Protein AF-A0A0F8XQS5-F1 (afdb_monomer_lite)

Secondary structure (DSSP, 8-state):
-HHHHHHHHHHHHHHTHHHHHHHHHHHHHHHHHGGGTGGGSTT--PPPPPPGGGGG-GGGHHHHHHHHHHHHHHHHHS--TT-EETTEEHHHHHHHIIIIIIHHHHHHHHHHHHHHHHHHHHHHHHHTT---SS-S----GGGGT-GGGHHHHHHHHHHTT-TTTGGGHHHHHHHHHHHHHHHHHHHHB-GGGGGGTEEGGGTEEPPHHHHHHHHHHHTTTTSHHHHTTSS-HHHHHHHHHHHHHTTS-HHHHHTT-SHHHHHHHHHHHHHHHHHHHHHHHHTTT--B----HHHHHHHHHHHTHHHHHHHHHHHHHHHHTT---THHHHHHHHHHHHHHHTT--

Foldseek 3Di:
DVVQVVVQVVLCVLCPVVLVVLVVLLVVLVVFVVQLVCPPPPPDDDDDRDDPVCSVTSLNLVVSLVVLVVLLCCLPVVDDQQDDTPNDRSPVSSCCSVPVPNVSSVVVNVVSVVVVVVVVVVVVVVLVVDDQPDQLAPDDLVVLVNVVCVVLSSVLSSQLAPQVRLLCNLQSLLVVVLVLLLLLCVQAEDPVCCVQFADPVVRGGDHLVSSLQLCVLCCVPPLCVQQVCLPDVLLSVVSVVSVVSSPDDSSVSVVPGGNVNSVVCSVVSNSSVVSSSSSSNSSNPHYDYDPDPVSVVSSCVSSVVVVVVVVVVVVVVVVVVPPDCPPPVVVVVVVVVVVVVVVPD

Structure (mmCIF, N/CA/C/O backbone):
data_AF-A0A0F8XQS5-F1
#
_entry.id   AF-A0A0F8XQS5-F1
#
loop_
_atom_site.group_PDB
_atom_site.id
_atom_site.type_symbol
_atom_site.label_atom_id
_atom_site.label_alt_id
_atom_site.label_comp_id
_atom_site.label_asym_id
_atom_site.label_entity_id
_atom_site.label_seq_id
_atom_site.pdbx_PDB_ins_code
_atom_site.Cartn_x
_atom_site.Cartn_y
_atom_site.Cartn_z
_atom_site.occupancy
_atom_site.B_iso_or_equiv
_atom_site.auth_seq_id
_atom_site.auth_comp_id
_atom_site.auth_asym_id
_atom_site.auth_atom_id
_atom_site.pdbx_PDB_model_num
ATOM 1 N N . MET A 1 1 ? 6.494 -15.507 -20.424 1.00 56.41 1 MET A N 1
ATOM 2 C CA . MET A 1 1 ? 6.943 -14.108 -20.293 1.00 56.41 1 MET A CA 1
ATOM 3 C C . MET A 1 1 ? 7.897 -13.620 -21.402 1.00 56.41 1 MET A C 1
ATOM 5 O O . MET A 1 1 ? 8.505 -12.578 -21.227 1.00 56.41 1 MET A O 1
ATOM 9 N N . ILE A 1 2 ? 7.960 -14.280 -22.573 1.00 66.50 2 ILE A N 1
ATOM 10 C CA . ILE A 1 2 ? 8.900 -13.950 -23.672 1.00 66.50 2 ILE A CA 1
ATOM 11 C C . ILE A 1 2 ? 8.757 -12.492 -24.161 1.00 66.50 2 ILE A C 1
ATOM 13 O O . ILE A 1 2 ? 9.749 -11.793 -24.308 1.00 66.50 2 ILE A O 1
ATOM 17 N N . ILE A 1 3 ? 7.521 -11.995 -24.281 1.00 72.56 3 ILE A N 1
ATOM 18 C CA . ILE A 1 3 ? 7.221 -10.645 -24.796 1.00 72.56 3 ILE A CA 1
ATOM 19 C C . ILE A 1 3 ? 7.769 -9.522 -23.892 1.00 72.56 3 ILE A C 1
ATOM 21 O O . ILE A 1 3 ? 8.190 -8.480 -24.387 1.00 72.56 3 ILE A O 1
ATOM 25 N N . ILE A 1 4 ? 7.767 -9.707 -22.564 1.00 71.88 4 ILE A N 1
ATOM 26 C CA . ILE A 1 4 ? 8.279 -8.688 -21.627 1.00 71.88 4 ILE A CA 1
ATOM 27 C C . ILE A 1 4 ? 9.803 -8.614 -21.715 1.00 71.88 4 ILE A C 1
ATOM 29 O O . ILE A 1 4 ? 10.363 -7.520 -21.745 1.00 71.88 4 ILE A O 1
ATOM 33 N N . ASP A 1 5 ? 10.468 -9.764 -21.783 1.00 77.44 5 ASP A N 1
ATOM 34 C CA . ASP A 1 5 ? 11.926 -9.822 -21.867 1.00 77.44 5 ASP A CA 1
ATOM 35 C C . ASP A 1 5 ? 12.436 -9.333 -23.232 1.00 77.44 5 ASP A C 1
ATOM 37 O O . ASP A 1 5 ? 13.417 -8.592 -23.293 1.00 77.44 5 ASP A O 1
ATOM 41 N N . GLU A 1 6 ? 11.716 -9.632 -24.317 1.00 76.88 6 GLU A N 1
ATOM 42 C CA . GLU A 1 6 ? 11.961 -9.043 -25.639 1.00 76.88 6 GLU A CA 1
ATOM 43 C C . GLU A 1 6 ? 11.820 -7.519 -25.612 1.00 76.88 6 GLU A C 1
ATOM 45 O O . GLU A 1 6 ? 12.711 -6.808 -26.080 1.00 76.88 6 GLU A O 1
ATOM 50 N N . PHE A 1 7 ? 10.753 -6.993 -25.005 1.00 81.19 7 PHE A N 1
ATOM 51 C CA . PHE A 1 7 ? 10.557 -5.549 -24.901 1.00 81.19 7 PHE A CA 1
ATOM 52 C C . PHE A 1 7 ? 11.637 -4.874 -24.043 1.00 81.19 7 PHE A C 1
ATOM 54 O O . PHE A 1 7 ? 12.151 -3.824 -24.423 1.00 81.19 7 PHE A O 1
ATOM 61 N N . ARG A 1 8 ? 12.063 -5.494 -22.933 1.00 84.50 8 ARG A N 1
ATOM 62 C CA . ARG A 1 8 ? 13.208 -5.014 -22.136 1.00 84.50 8 ARG A CA 1
ATOM 63 C C . ARG A 1 8 ? 14.475 -4.908 -22.977 1.00 84.50 8 ARG A C 1
ATOM 65 O O . ARG A 1 8 ? 15.185 -3.910 -22.871 1.00 84.50 8 ARG A O 1
ATOM 72 N N . ASN A 1 9 ? 14.754 -5.910 -23.805 1.00 88.56 9 ASN A N 1
ATOM 73 C CA . ASN A 1 9 ? 15.925 -5.903 -24.678 1.00 88.56 9 ASN A CA 1
ATOM 74 C C . ASN A 1 9 ? 15.825 -4.812 -25.750 1.00 88.56 9 ASN A C 1
ATOM 76 O O . ASN A 1 9 ? 16.803 -4.104 -25.977 1.00 88.56 9 ASN A O 1
ATOM 80 N N . ILE A 1 10 ? 14.643 -4.613 -26.345 1.00 89.38 10 ILE A N 1
ATOM 81 C CA . ILE A 1 10 ? 14.394 -3.520 -27.297 1.00 89.38 10 ILE A CA 1
ATOM 82 C C . ILE A 1 10 ? 14.699 -2.167 -26.649 1.00 89.38 10 ILE A C 1
ATOM 84 O O . ILE A 1 10 ? 15.483 -1.398 -27.197 1.00 89.38 10 ILE A O 1
ATOM 88 N N . ILE A 1 11 ? 14.142 -1.898 -25.464 1.00 92.44 11 ILE A N 1
ATOM 89 C CA . ILE A 1 11 ? 14.348 -0.614 -24.785 1.00 92.44 11 ILE A CA 1
ATOM 90 C C . ILE A 1 11 ? 15.809 -0.439 -24.347 1.00 92.44 11 ILE A C 1
ATOM 92 O O . ILE A 1 11 ? 16.351 0.649 -24.501 1.00 92.44 11 ILE A O 1
ATOM 96 N N . LYS A 1 12 ? 16.486 -1.489 -23.856 1.00 90.44 12 LYS A N 1
ATOM 97 C CA . LYS A 1 12 ? 17.927 -1.419 -23.534 1.00 90.44 12 LYS A CA 1
ATOM 98 C C . LYS A 1 12 ? 18.769 -1.052 -24.753 1.00 90.44 12 LYS A C 1
ATOM 100 O O . LYS A 1 12 ? 19.637 -0.191 -24.647 1.00 90.44 12 LYS A O 1
ATOM 105 N N . ASN A 1 13 ? 18.494 -1.674 -25.897 1.00 91.06 13 ASN A N 1
ATOM 106 C CA . ASN A 1 13 ? 19.210 -1.397 -27.139 1.00 91.06 13 ASN A CA 1
ATOM 107 C C . ASN A 1 13 ? 18.940 0.023 -27.649 1.00 91.06 13 ASN A C 1
ATOM 109 O O . ASN A 1 13 ? 19.861 0.693 -28.103 1.00 91.06 13 ASN A O 1
ATOM 113 N N . GLU A 1 14 ? 17.695 0.488 -27.551 1.00 91.69 14 GLU A N 1
ATOM 114 C CA . GLU A 1 14 ? 17.289 1.834 -27.967 1.00 91.69 14 GLU A CA 1
ATOM 115 C C . GLU A 1 14 ? 17.888 2.927 -27.074 1.00 91.69 14 GLU A C 1
ATOM 117 O O . GLU A 1 14 ? 18.284 3.981 -27.565 1.00 91.69 14 GLU A O 1
ATOM 122 N N . LEU A 1 15 ? 18.005 2.665 -25.770 1.00 92.56 15 LEU A N 1
ATOM 123 C CA . LEU A 1 15 ? 18.686 3.562 -24.841 1.00 92.56 15 LEU A CA 1
ATOM 124 C C . LEU A 1 15 ? 20.199 3.593 -25.091 1.00 92.56 15 LEU A C 1
ATOM 126 O O . LEU A 1 15 ? 20.803 4.661 -25.018 1.00 92.56 15 LEU A O 1
ATOM 130 N N . GLY A 1 16 ? 20.827 2.448 -25.375 1.00 92.12 16 GLY A N 1
ATOM 131 C CA . GLY A 1 16 ? 22.270 2.359 -25.609 1.00 92.12 16 GLY A CA 1
ATOM 132 C C . GLY A 1 16 ? 23.080 3.100 -24.534 1.00 92.12 16 GLY A C 1
ATOM 133 O O . GLY A 1 16 ? 22.824 2.966 -23.335 1.00 92.12 16 GLY A O 1
ATOM 134 N N . ASN A 1 17 ? 24.010 3.954 -24.968 1.00 92.81 17 ASN A N 1
ATOM 135 C CA . ASN A 1 17 ? 24.862 4.748 -24.074 1.00 92.81 17 ASN A CA 1
ATOM 136 C C . ASN A 1 17 ? 24.083 5.761 -23.218 1.00 92.81 17 ASN A C 1
ATOM 138 O O . ASN A 1 17 ? 24.567 6.172 -22.164 1.00 92.81 17 ASN A O 1
ATOM 142 N N . LEU A 1 18 ? 22.873 6.160 -23.631 1.00 92.88 18 LEU A N 1
ATOM 143 C CA . LEU A 1 18 ? 22.039 7.081 -22.856 1.00 92.88 18 LEU A CA 1
ATOM 144 C C . LEU A 1 18 ? 21.732 6.506 -21.469 1.00 92.88 18 LEU A C 1
ATOM 146 O O . LEU A 1 18 ? 21.648 7.257 -20.500 1.00 92.88 18 LEU A O 1
ATOM 150 N N . TRP A 1 19 ? 21.623 5.179 -21.350 1.00 92.75 19 TRP A N 1
ATOM 151 C CA . TRP A 1 19 ? 21.346 4.516 -20.078 1.00 92.75 19 TRP A CA 1
ATOM 152 C C . TRP A 1 19 ? 22.446 4.728 -19.038 1.00 92.75 19 TRP A C 1
ATOM 154 O O . TRP A 1 19 ? 22.161 5.030 -17.879 1.00 92.75 19 TRP A O 1
ATOM 164 N N . GLU A 1 20 ? 23.705 4.613 -19.453 1.00 92.44 20 GLU A N 1
ATOM 165 C CA . GLU A 1 20 ? 24.856 4.842 -18.578 1.00 92.44 20 GLU A CA 1
ATOM 166 C C . GLU A 1 20 ? 24.958 6.315 -18.176 1.00 92.44 20 GLU A C 1
ATOM 168 O O . GLU A 1 20 ? 25.221 6.627 -17.013 1.00 92.44 20 GLU A O 1
ATOM 173 N N . ILE A 1 21 ? 24.673 7.225 -19.113 1.00 94.25 21 ILE A N 1
ATOM 174 C CA . ILE A 1 21 ? 24.670 8.668 -18.856 1.00 94.25 21 ILE A CA 1
ATOM 175 C C . ILE A 1 21 ? 23.595 9.021 -17.820 1.00 94.25 21 ILE A C 1
ATOM 177 O O . ILE A 1 21 ? 23.886 9.741 -16.868 1.00 94.25 21 ILE A O 1
ATOM 181 N N . ILE A 1 22 ? 22.381 8.474 -17.939 1.00 94.06 22 ILE A N 1
ATOM 182 C CA . ILE A 1 22 ? 21.305 8.676 -16.955 1.00 94.06 22 ILE A CA 1
ATOM 183 C C . ILE A 1 22 ? 21.749 8.239 -15.559 1.00 94.06 22 ILE A C 1
ATOM 185 O O . ILE A 1 22 ? 21.601 8.991 -14.594 1.00 94.06 22 ILE A O 1
ATOM 189 N N . GLN A 1 23 ? 22.304 7.030 -15.444 1.00 92.94 23 GLN A N 1
ATOM 190 C CA . GLN A 1 23 ? 22.773 6.510 -14.161 1.00 92.94 23 GLN A CA 1
ATOM 191 C C . GLN A 1 23 ? 23.872 7.388 -13.566 1.00 92.94 23 GLN A C 1
ATOM 193 O O . GLN A 1 23 ? 23.867 7.640 -12.358 1.00 92.94 23 GLN A O 1
ATOM 198 N N . ARG A 1 24 ? 24.803 7.864 -14.397 1.00 94.31 24 ARG A N 1
ATOM 199 C CA . ARG A 1 24 ? 25.868 8.770 -13.971 1.00 94.31 24 ARG A CA 1
ATOM 200 C C . ARG A 1 24 ? 25.295 10.077 -13.430 1.00 94.31 24 ARG A C 1
ATOM 202 O O . ARG A 1 24 ? 25.590 10.402 -12.286 1.00 94.31 24 ARG A O 1
ATOM 209 N N . GLU A 1 25 ? 24.434 10.766 -14.180 1.00 94.94 25 GLU A N 1
ATOM 210 C CA . GLU A 1 25 ? 23.872 12.058 -13.751 1.00 94.94 25 GLU A CA 1
ATOM 211 C C . GLU A 1 25 ? 23.061 11.939 -12.453 1.00 94.94 25 GLU A C 1
ATOM 213 O O . GLU A 1 25 ? 23.191 12.771 -11.553 1.00 94.94 25 GLU A O 1
ATOM 218 N N . VAL A 1 26 ? 22.257 10.878 -12.302 1.00 94.75 26 VAL A N 1
ATOM 219 C CA . VAL A 1 26 ? 21.504 10.660 -11.057 1.00 94.75 26 VAL A CA 1
ATOM 220 C C . VAL A 1 26 ? 22.451 10.395 -9.884 1.00 94.75 26 VAL A C 1
ATOM 222 O O . VAL A 1 26 ? 22.273 10.959 -8.801 1.00 94.75 26 VAL A O 1
ATOM 225 N N . ASN A 1 27 ? 23.468 9.552 -10.077 1.00 93.44 27 ASN A N 1
ATOM 226 C CA . ASN A 1 27 ? 24.431 9.248 -9.022 1.00 93.44 27 ASN A CA 1
ATOM 227 C C . ASN A 1 27 ? 25.263 10.470 -8.628 1.00 93.44 27 ASN A C 1
ATOM 229 O O . ASN A 1 27 ? 25.444 10.702 -7.433 1.00 93.44 27 ASN A O 1
ATOM 233 N N . GLU A 1 28 ? 25.739 11.248 -9.598 1.00 93.62 28 GLU A N 1
ATOM 234 C CA . GLU A 1 28 ? 26.487 12.481 -9.357 1.00 93.62 28 GLU A CA 1
ATOM 235 C C . GLU A 1 28 ? 25.655 13.481 -8.557 1.00 93.62 28 GLU A C 1
ATOM 237 O O . GLU A 1 28 ? 26.124 13.957 -7.522 1.00 93.62 28 GLU A O 1
ATOM 242 N N . TYR A 1 29 ? 24.395 13.710 -8.942 1.00 94.12 29 TYR A N 1
ATOM 243 C CA . TYR A 1 29 ? 23.496 14.575 -8.181 1.00 94.12 29 TYR A CA 1
ATOM 244 C C . TYR A 1 29 ? 23.393 14.146 -6.711 1.00 94.12 29 TYR A C 1
ATOM 246 O O . TYR A 1 29 ? 23.661 14.944 -5.812 1.00 94.12 29 TYR A O 1
ATOM 254 N N . PHE A 1 30 ? 23.055 12.879 -6.444 1.00 92.81 30 PHE A N 1
ATOM 255 C CA . PHE A 1 30 ? 22.888 12.401 -5.067 1.00 92.81 30 PHE A CA 1
ATOM 256 C C . PHE A 1 30 ? 24.192 12.372 -4.268 1.00 92.81 30 PHE A C 1
ATOM 258 O O . PHE A 1 30 ? 24.156 12.530 -3.052 1.00 92.81 30 PHE A O 1
ATOM 265 N N . ASN A 1 31 ? 25.338 12.187 -4.922 1.00 91.19 31 ASN A N 1
ATOM 266 C CA . ASN A 1 31 ? 26.634 12.235 -4.250 1.00 91.19 31 ASN A CA 1
ATOM 267 C C . ASN A 1 31 ? 27.029 13.666 -3.857 1.00 91.19 31 ASN A C 1
ATOM 269 O O . ASN A 1 31 ? 27.829 13.843 -2.942 1.00 91.19 31 ASN A O 1
ATOM 273 N N . ILE A 1 32 ? 26.503 14.682 -4.545 1.00 90.25 32 ILE A N 1
ATOM 274 C CA . ILE A 1 32 ? 26.887 16.082 -4.346 1.00 90.25 32 ILE A CA 1
ATOM 275 C C . ILE A 1 32 ? 25.886 16.850 -3.482 1.00 90.25 32 ILE A C 1
ATOM 277 O O . ILE A 1 32 ? 26.290 17.722 -2.711 1.00 90.25 32 ILE A O 1
ATOM 281 N N . ILE A 1 33 ? 24.594 16.541 -3.588 1.00 86.81 33 ILE A N 1
ATOM 282 C CA . ILE A 1 33 ? 23.522 17.378 -3.041 1.00 86.81 33 ILE A CA 1
ATOM 283 C C . ILE A 1 33 ? 23.589 17.560 -1.517 1.00 86.81 33 ILE A C 1
ATOM 285 O O . ILE A 1 33 ? 23.286 18.643 -1.015 1.00 86.81 33 ILE A O 1
ATOM 289 N N . ASP A 1 34 ? 24.069 16.553 -0.786 1.00 82.88 34 ASP A N 1
ATOM 290 C CA . ASP A 1 34 ? 24.248 16.634 0.668 1.00 82.88 34 ASP A CA 1
ATOM 291 C C . ASP A 1 34 ? 25.363 17.624 1.062 1.00 82.88 34 ASP A C 1
ATOM 293 O O . ASP A 1 34 ? 25.288 18.261 2.112 1.00 82.88 34 ASP A O 1
ATOM 297 N N . PHE A 1 35 ? 26.363 17.840 0.198 1.00 84.06 35 PHE A N 1
ATOM 298 C CA . PHE A 1 35 ? 27.424 18.834 0.417 1.00 84.06 35 PHE A CA 1
ATOM 299 C C . PHE A 1 35 ? 26.982 20.268 0.109 1.00 84.06 35 PHE A C 1
ATOM 301 O O . PHE A 1 35 ? 27.637 21.213 0.544 1.00 84.06 35 PHE A O 1
ATOM 308 N N . ALA A 1 36 ? 25.878 20.446 -0.618 1.00 80.06 36 ALA A N 1
ATOM 309 C CA . ALA A 1 36 ? 25.366 21.759 -0.997 1.00 80.06 36 ALA A CA 1
ATOM 310 C C . ALA A 1 36 ? 24.627 22.486 0.151 1.00 80.06 36 ALA A C 1
ATOM 312 O O . ALA A 1 36 ? 24.171 23.617 -0.026 1.00 80.06 36 ALA A O 1
ATOM 313 N N . ASN A 1 37 ? 24.493 21.844 1.323 1.00 69.50 37 ASN A N 1
ATOM 314 C CA . ASN A 1 37 ? 23.878 22.374 2.548 1.00 69.50 37 ASN A CA 1
ATOM 315 C C . ASN A 1 37 ? 22.480 23.003 2.340 1.00 69.50 37 ASN A C 1
ATOM 317 O O . ASN A 1 37 ? 22.107 24.000 2.961 1.00 69.50 37 ASN A O 1
ATOM 321 N N . ILE A 1 38 ? 21.691 22.430 1.426 1.00 69.25 38 ILE A N 1
ATOM 322 C CA . ILE A 1 38 ? 20.386 22.966 1.005 1.00 69.25 38 ILE A CA 1
ATOM 323 C C . ILE A 1 38 ? 19.222 22.608 1.934 1.00 69.25 38 ILE A C 1
ATOM 325 O O . ILE A 1 38 ? 18.114 23.104 1.735 1.00 69.25 38 ILE A O 1
ATOM 329 N N . SER A 1 39 ? 19.464 21.803 2.972 1.00 60.22 39 SER A N 1
ATOM 330 C CA . SER A 1 39 ? 18.464 21.378 3.963 1.00 60.22 39 SER A CA 1
ATOM 331 C C . SER A 1 39 ? 17.773 22.532 4.698 1.00 60.22 39 SER A C 1
ATOM 333 O O . SER A 1 39 ? 16.733 22.319 5.312 1.00 60.22 39 SER A O 1
ATOM 335 N N . PHE A 1 40 ? 18.318 23.749 4.617 1.00 57.09 40 PHE A N 1
ATOM 336 C CA . PHE A 1 40 ? 17.783 24.955 5.255 1.00 57.09 40 PHE A CA 1
ATOM 337 C C . PHE A 1 40 ? 16.986 25.870 4.307 1.00 57.09 40 PHE A C 1
ATOM 339 O O . PHE A 1 40 ? 16.495 26.916 4.733 1.00 57.09 40 PHE A O 1
ATOM 346 N N . ARG A 1 41 ? 16.848 25.522 3.019 1.00 65.94 41 ARG A N 1
ATOM 347 C CA . ARG A 1 41 ? 16.143 26.364 2.038 1.00 65.94 41 ARG A CA 1
ATOM 348 C C . ARG A 1 41 ? 14.634 26.099 2.060 1.00 65.94 41 ARG A C 1
ATOM 350 O O . ARG A 1 41 ? 14.194 24.951 2.012 1.00 65.94 41 ARG A O 1
ATOM 357 N N . LYS A 1 42 ? 13.827 27.172 2.095 1.00 56.09 42 LYS A N 1
ATOM 358 C CA . LYS A 1 42 ? 12.361 27.084 1.942 1.00 56.09 42 LYS A CA 1
ATOM 359 C C . LYS A 1 42 ? 12.033 26.368 0.622 1.00 56.09 42 LYS A C 1
ATOM 361 O O . LYS A 1 42 ? 12.620 26.695 -0.403 1.00 56.09 42 LYS A O 1
ATOM 366 N N . ASN A 1 43 ? 11.094 25.420 0.667 1.00 64.75 43 ASN A N 1
ATOM 367 C CA . ASN A 1 43 ? 10.634 24.585 -0.458 1.00 64.75 43 ASN A CA 1
ATOM 368 C C . ASN A 1 43 ? 11.595 23.474 -0.926 1.00 64.75 43 ASN A C 1
ATOM 370 O O . ASN A 1 43 ? 11.372 22.889 -1.985 1.00 64.75 43 ASN A O 1
ATOM 374 N N . TYR A 1 44 ? 12.635 23.132 -0.155 1.00 69.81 44 TYR A N 1
ATOM 375 C CA . TYR A 1 44 ? 13.442 21.952 -0.464 1.00 69.81 44 TYR A CA 1
ATOM 376 C C . TYR A 1 44 ? 12.670 20.659 -0.166 1.00 69.81 44 TYR A C 1
ATOM 378 O O . TYR A 1 44 ? 12.427 20.309 0.991 1.00 69.81 44 TYR A O 1
ATOM 386 N N . HIS A 1 45 ? 12.330 19.916 -1.217 1.00 70.00 45 HIS A N 1
ATOM 387 C CA . HIS A 1 45 ? 11.856 18.543 -1.101 1.00 70.00 45 HIS A CA 1
ATOM 388 C C . HIS A 1 45 ? 13.025 17.589 -1.324 1.00 70.00 45 HIS A C 1
ATOM 390 O O . HIS A 1 45 ? 13.522 17.439 -2.443 1.00 70.00 45 HIS A O 1
ATOM 396 N N . LYS A 1 46 ? 13.471 16.946 -0.237 1.00 81.38 46 LYS A N 1
ATOM 397 C CA . LYS A 1 46 ? 14.532 15.942 -0.301 1.00 81.38 46 LYS A CA 1
ATOM 398 C C . LYS A 1 46 ? 14.097 14.806 -1.224 1.00 81.38 46 LYS A C 1
ATOM 400 O O . LYS A 1 46 ? 13.089 14.148 -0.974 1.00 81.38 46 LYS A O 1
ATOM 405 N N . LEU A 1 47 ? 14.878 14.580 -2.275 1.00 85.44 47 LEU A N 1
ATOM 406 C CA . LEU A 1 47 ? 14.712 13.420 -3.139 1.00 85.44 47 LEU A CA 1
ATOM 407 C C . LEU A 1 47 ? 15.349 12.201 -2.466 1.00 85.44 47 LEU A C 1
ATOM 409 O O . LEU A 1 47 ? 16.367 12.318 -1.782 1.00 85.44 47 LEU A O 1
ATOM 413 N N . ASN A 1 48 ? 14.754 11.028 -2.668 1.00 85.94 48 ASN A N 1
ATOM 414 C CA . ASN A 1 48 ? 15.316 9.770 -2.188 1.00 85.94 48 ASN A CA 1
ATOM 415 C C . ASN A 1 48 ? 16.181 9.153 -3.284 1.00 85.94 48 ASN A C 1
ATOM 417 O O . ASN A 1 48 ? 15.725 9.009 -4.421 1.00 85.94 48 ASN A O 1
ATOM 421 N N . LYS A 1 49 ? 17.417 8.778 -2.936 1.00 86.56 49 LYS A N 1
ATOM 422 C CA . LYS A 1 49 ? 18.294 8.046 -3.849 1.00 86.56 49 LYS A CA 1
ATOM 423 C C . LYS A 1 49 ? 17.673 6.671 -4.126 1.00 86.56 49 LYS A C 1
ATOM 425 O O . LYS A 1 49 ? 17.394 5.960 -3.162 1.00 86.56 49 LYS A O 1
ATOM 430 N N . PRO A 1 50 ? 17.451 6.290 -5.393 1.00 85.19 50 PRO A N 1
ATOM 431 C CA . PRO A 1 50 ? 16.957 4.958 -5.710 1.00 85.19 50 PRO A CA 1
ATOM 432 C C . PRO A 1 50 ? 17.991 3.879 -5.370 1.00 85.19 50 PRO A C 1
ATOM 434 O O . PRO A 1 50 ? 19.199 4.118 -5.458 1.00 85.19 50 PRO A O 1
ATOM 437 N N . ASP A 1 51 ? 17.517 2.676 -5.051 1.00 84.44 51 ASP A N 1
ATOM 438 C CA . ASP A 1 51 ? 18.375 1.499 -4.899 1.00 84.44 51 ASP A CA 1
ATOM 439 C C . ASP A 1 51 ? 19.066 1.140 -6.223 1.00 84.44 51 ASP A C 1
ATOM 441 O O . ASP A 1 51 ? 18.536 1.400 -7.303 1.00 84.44 51 ASP A O 1
ATOM 445 N N . LYS A 1 52 ? 20.231 0.478 -6.169 1.00 77.94 52 LYS A N 1
ATOM 446 C CA . LYS A 1 52 ? 20.982 0.081 -7.381 1.00 77.94 52 LYS A CA 1
ATOM 447 C C . LYS A 1 52 ? 20.140 -0.741 -8.363 1.00 77.94 52 LYS A C 1
ATOM 449 O O . LYS A 1 52 ? 20.248 -0.550 -9.569 1.00 77.94 52 LYS A O 1
ATOM 454 N N . ASP A 1 53 ? 19.269 -1.607 -7.847 1.00 79.94 53 ASP A N 1
ATOM 455 C CA . ASP A 1 53 ? 18.388 -2.446 -8.663 1.00 79.94 53 ASP A CA 1
ATOM 456 C C . ASP A 1 53 ? 17.330 -1.653 -9.446 1.00 79.94 53 ASP A C 1
ATOM 458 O O . ASP A 1 53 ? 16.820 -2.145 -10.453 1.00 79.94 53 ASP A O 1
ATOM 462 N N . PHE A 1 54 ? 17.034 -0.410 -9.055 1.00 81.62 54 PHE A N 1
ATOM 463 C CA . PHE A 1 54 ? 16.094 0.455 -9.769 1.00 81.62 54 PHE A CA 1
ATOM 464 C C . PHE A 1 54 ? 16.553 0.760 -11.203 1.00 81.62 54 PHE A C 1
ATOM 466 O O . PHE A 1 54 ? 15.730 0.821 -12.116 1.00 81.62 54 PHE A O 1
ATOM 473 N N . PHE A 1 55 ? 17.867 0.870 -11.422 1.00 84.75 55 PHE A N 1
ATOM 474 C CA . PHE A 1 55 ? 18.467 1.127 -12.736 1.00 84.75 55 PHE A CA 1
ATOM 475 C C . PHE A 1 55 ? 18.769 -0.149 -13.537 1.00 84.75 55 PHE A C 1
ATOM 477 O O . PHE A 1 55 ? 19.322 -0.075 -14.632 1.00 84.75 55 PHE A O 1
ATOM 484 N N . ASN A 1 56 ? 18.412 -1.328 -13.022 1.00 85.75 56 ASN A N 1
ATOM 485 C CA . ASN A 1 56 ? 18.648 -2.591 -13.727 1.00 85.75 56 ASN A CA 1
ATOM 486 C C . ASN A 1 56 ? 17.512 -2.952 -14.702 1.00 85.75 56 ASN A C 1
ATOM 488 O O . ASN A 1 56 ? 17.730 -3.758 -15.616 1.00 85.75 56 ASN A O 1
ATOM 492 N N . ASP A 1 57 ? 16.322 -2.352 -14.546 1.00 85.62 57 ASP A N 1
ATOM 493 C CA . ASP A 1 57 ? 15.165 -2.609 -15.408 1.00 85.62 57 ASP A CA 1
ATOM 494 C C . ASP A 1 57 ? 14.736 -1.356 -16.208 1.00 85.62 57 ASP A C 1
ATOM 496 O O . ASP A 1 57 ? 14.295 -0.366 -15.615 1.00 85.62 57 ASP A O 1
ATOM 500 N N . PRO A 1 58 ? 14.801 -1.391 -17.555 1.00 86.88 58 PRO A N 1
ATOM 501 C CA . PRO A 1 58 ? 14.343 -0.299 -18.418 1.00 86.88 58 PRO A CA 1
ATOM 502 C C . PRO A 1 58 ? 12.837 -0.009 -18.305 1.00 86.88 58 PRO A C 1
ATOM 504 O O . PRO A 1 58 ? 12.388 1.048 -18.732 1.00 86.88 58 PRO A O 1
ATOM 507 N N . LEU A 1 59 ? 12.023 -0.894 -17.726 1.00 86.62 59 LEU A N 1
ATOM 508 C CA . LEU A 1 59 ? 10.598 -0.628 -17.497 1.00 86.62 59 LEU A CA 1
ATOM 509 C C . LEU A 1 59 ? 10.346 0.445 -16.423 1.00 86.62 59 LEU A C 1
ATOM 511 O O . LEU A 1 59 ? 9.239 0.987 -16.370 1.00 86.62 59 LEU A O 1
ATOM 515 N N . ASN A 1 60 ? 11.362 0.787 -15.619 1.00 88.25 60 ASN A N 1
ATOM 516 C CA . ASN A 1 60 ? 11.332 1.908 -14.668 1.00 88.25 60 ASN A CA 1
ATOM 517 C C . ASN A 1 60 ? 11.580 3.270 -15.322 1.00 88.25 60 ASN A C 1
ATOM 519 O O . ASN A 1 60 ? 11.661 4.279 -14.623 1.00 88.25 60 ASN A O 1
ATOM 523 N N . LEU A 1 61 ? 11.739 3.330 -16.649 1.00 90.62 61 LEU A N 1
ATOM 524 C CA . LEU A 1 61 ? 12.016 4.578 -17.359 1.00 90.62 61 LEU A CA 1
ATOM 525 C C . LEU A 1 61 ? 11.025 5.714 -17.033 1.00 90.62 61 LEU A C 1
ATOM 527 O O . LEU A 1 61 ? 11.486 6.844 -16.886 1.00 90.62 61 LEU A O 1
ATOM 531 N N . PRO A 1 62 ? 9.706 5.474 -16.855 1.00 89.81 62 PRO A N 1
ATOM 532 C CA . PRO A 1 62 ? 8.778 6.526 -16.435 1.00 89.81 62 PRO A CA 1
ATOM 533 C C . PRO A 1 62 ? 9.116 7.132 -15.063 1.00 89.81 62 PRO A C 1
ATOM 535 O O . PRO A 1 62 ? 9.076 8.353 -14.881 1.00 89.81 62 PRO A O 1
ATOM 538 N N . GLU A 1 63 ? 9.461 6.293 -14.091 1.00 91.00 63 GLU A N 1
ATOM 539 C CA . GLU A 1 63 ? 9.841 6.704 -12.743 1.00 91.00 63 GLU A CA 1
ATOM 540 C C . GLU A 1 63 ? 11.222 7.388 -12.736 1.00 91.00 63 GLU A C 1
ATOM 542 O O . GLU A 1 63 ? 11.393 8.428 -12.098 1.00 91.00 63 GLU A O 1
ATOM 547 N N . ILE A 1 64 ? 12.183 6.877 -13.515 1.00 91.81 64 ILE A N 1
ATOM 548 C CA . ILE A 1 64 ? 13.502 7.497 -13.733 1.00 91.81 64 ILE A CA 1
ATOM 549 C C . ILE A 1 64 ? 13.360 8.878 -14.378 1.00 91.81 64 ILE A C 1
ATOM 551 O O . ILE A 1 64 ? 14.022 9.824 -13.959 1.00 91.81 64 ILE A O 1
ATOM 555 N N . TYR A 1 65 ? 12.473 9.030 -15.359 1.00 93.56 65 TYR A N 1
ATOM 556 C CA . TYR A 1 65 ? 12.208 10.320 -15.992 1.00 93.56 65 TYR A CA 1
ATOM 557 C C . TYR A 1 65 ? 11.642 11.338 -15.015 1.00 93.56 65 TYR A C 1
ATOM 559 O O . TYR A 1 65 ? 12.072 12.488 -14.991 1.00 93.56 65 TYR A O 1
ATOM 567 N N . THR A 1 66 ? 10.706 10.901 -14.173 1.00 92.56 66 THR A N 1
ATOM 568 C CA . THR A 1 66 ? 10.141 11.750 -13.120 1.00 92.56 66 THR A CA 1
ATOM 569 C C . THR A 1 66 ? 11.240 12.204 -12.160 1.00 92.56 66 THR A C 1
ATOM 571 O O . THR A 1 66 ? 11.322 13.387 -11.835 1.00 92.56 66 THR A O 1
ATOM 574 N N . LEU A 1 67 ? 12.141 11.296 -11.775 1.00 94.06 67 LEU A N 1
ATOM 575 C CA . LEU A 1 67 ? 13.294 11.625 -10.942 1.00 94.06 67 LEU A CA 1
ATOM 576 C C . LEU A 1 67 ? 14.238 12.628 -11.620 1.00 94.06 67 LEU A C 1
ATOM 578 O O . LEU A 1 67 ? 14.614 13.615 -10.995 1.00 94.06 67 LEU A O 1
ATOM 582 N N . LEU A 1 68 ? 14.595 12.416 -12.889 1.00 95.94 68 LEU A N 1
ATOM 583 C CA . LEU A 1 68 ? 15.426 13.345 -13.663 1.00 95.94 68 LEU A CA 1
ATOM 584 C C . LEU A 1 68 ? 14.779 14.730 -13.760 1.00 95.94 68 LEU A C 1
ATOM 586 O O . LEU A 1 68 ? 15.459 15.741 -13.588 1.00 95.94 68 LEU A O 1
ATOM 590 N N . TYR A 1 69 ? 13.463 14.785 -13.967 1.00 95.69 69 TYR A N 1
ATOM 591 C CA . TYR A 1 69 ? 12.715 16.036 -13.968 1.00 95.69 69 TYR A CA 1
ATOM 592 C C . TYR A 1 69 ? 12.819 16.744 -12.612 1.00 95.69 69 TYR A C 1
ATOM 594 O O . TYR A 1 69 ? 13.121 17.935 -12.567 1.00 95.69 69 TYR A O 1
ATOM 602 N N . SER A 1 70 ? 12.648 16.021 -11.502 1.00 94.06 70 SER A N 1
ATOM 603 C CA . SER A 1 70 ? 12.809 16.582 -10.156 1.00 94.06 70 SER A CA 1
ATOM 604 C C . SER A 1 70 ? 14.240 17.041 -9.866 1.00 94.06 70 SER A C 1
ATOM 606 O O . SER A 1 70 ? 14.427 18.087 -9.250 1.00 94.06 70 SER A O 1
ATOM 608 N N . ILE A 1 71 ? 15.257 16.308 -10.326 1.00 94.19 71 ILE A N 1
ATOM 609 C CA . ILE A 1 71 ? 16.665 16.713 -10.198 1.00 94.19 71 ILE A CA 1
ATOM 610 C C . ILE A 1 71 ? 16.913 18.013 -10.968 1.00 94.19 71 ILE A C 1
ATOM 612 O O . ILE A 1 71 ? 17.506 18.948 -10.430 1.00 94.19 71 ILE A O 1
ATOM 616 N N . LYS A 1 72 ? 16.423 18.093 -12.209 1.00 94.62 72 LYS A N 1
ATOM 617 C CA . LYS A 1 72 ? 16.484 19.294 -13.048 1.00 94.62 72 LYS A CA 1
ATOM 618 C C . LYS A 1 72 ? 15.814 20.487 -12.359 1.00 94.62 72 LYS A C 1
ATOM 620 O O . LYS A 1 72 ? 16.411 21.556 -12.285 1.00 94.62 72 LYS A O 1
ATOM 625 N N . GLU A 1 73 ? 14.611 20.302 -11.817 1.00 93.50 73 GLU A N 1
ATOM 626 C CA . GLU A 1 73 ? 13.913 21.341 -11.048 1.00 93.50 73 GLU A CA 1
ATOM 627 C C . GLU A 1 73 ? 14.705 21.765 -9.809 1.00 93.50 73 GLU A C 1
ATOM 629 O O . GLU A 1 73 ? 14.874 22.957 -9.576 1.00 93.50 73 GLU A O 1
ATOM 634 N N . ASN A 1 74 ? 15.264 20.824 -9.044 1.00 91.38 74 ASN A N 1
ATOM 635 C CA . ASN A 1 74 ? 16.101 21.162 -7.893 1.00 91.38 74 ASN A CA 1
ATOM 636 C C . ASN A 1 74 ? 17.346 21.960 -8.306 1.00 91.38 74 ASN A C 1
ATOM 638 O O . ASN A 1 74 ? 17.698 22.925 -7.629 1.00 91.38 74 ASN A O 1
ATOM 642 N N . ASN A 1 75 ? 17.992 21.596 -9.416 1.00 91.44 75 ASN A N 1
ATOM 643 C CA . ASN A 1 75 ? 19.142 22.323 -9.951 1.00 91.44 75 ASN A CA 1
ATOM 644 C C . ASN A 1 75 ? 18.793 23.766 -10.356 1.00 91.44 75 ASN A C 1
ATOM 646 O O . ASN A 1 75 ? 19.613 24.648 -10.138 1.00 91.44 75 ASN A O 1
ATOM 650 N N . PHE A 1 76 ? 17.602 24.035 -10.900 1.00 91.00 76 PHE A N 1
ATOM 651 C CA . PHE A 1 76 ? 17.209 25.396 -11.292 1.00 91.00 76 PHE A CA 1
ATOM 652 C C . PHE A 1 76 ? 16.604 26.222 -10.156 1.00 91.00 76 PHE A C 1
ATOM 654 O O . PHE A 1 76 ? 16.904 27.405 -10.024 1.00 91.00 76 PHE A O 1
ATOM 661 N N . ASN A 1 77 ? 15.766 25.615 -9.320 1.00 88.62 77 ASN A N 1
ATOM 662 C CA . ASN A 1 77 ? 15.014 26.343 -8.300 1.00 88.62 77 ASN A CA 1
ATOM 663 C C . ASN A 1 77 ? 15.863 26.668 -7.068 1.00 88.62 77 ASN A C 1
ATOM 665 O O . ASN A 1 77 ? 15.563 27.612 -6.338 1.00 88.62 77 ASN A O 1
ATOM 669 N N . LEU A 1 78 ? 16.912 25.880 -6.810 1.00 86.50 78 LEU A N 1
ATOM 670 C CA . LEU A 1 78 ? 17.726 26.017 -5.601 1.00 86.50 78 LEU A CA 1
ATOM 671 C C . LEU A 1 78 ? 19.107 26.607 -5.870 1.00 86.50 78 LEU A C 1
ATOM 673 O O . LEU A 1 78 ? 19.791 26.959 -4.914 1.00 86.50 78 LEU A O 1
ATOM 677 N N . PHE A 1 79 ? 19.534 26.745 -7.121 1.00 87.19 79 PHE A N 1
ATOM 678 C CA . PHE A 1 79 ? 20.891 27.167 -7.445 1.00 87.19 79 PHE A CA 1
ATOM 679 C C . PHE A 1 79 ? 20.885 28.204 -8.564 1.00 87.19 79 PHE A C 1
ATOM 681 O O . PHE A 1 79 ? 20.118 28.103 -9.517 1.00 87.19 79 PHE A O 1
ATOM 688 N N . ASN A 1 80 ? 21.739 29.218 -8.434 1.00 85.25 80 ASN A N 1
ATOM 689 C CA . ASN A 1 80 ? 21.949 30.193 -9.501 1.00 85.25 80 ASN A CA 1
ATOM 690 C C . ASN A 1 80 ? 22.935 29.650 -10.550 1.00 85.25 80 ASN A C 1
ATOM 692 O O . ASN A 1 80 ? 23.574 28.614 -10.359 1.00 85.25 80 ASN A O 1
ATOM 696 N N . ASP A 1 81 ? 23.073 30.379 -11.649 1.00 84.56 81 ASP A N 1
ATOM 697 C CA . ASP A 1 81 ? 23.947 30.072 -12.787 1.00 84.56 81 ASP A CA 1
ATOM 698 C C . ASP A 1 81 ? 25.420 29.800 -12.428 1.00 84.56 81 ASP A C 1
ATOM 700 O O . ASP A 1 81 ? 26.088 28.990 -13.075 1.00 84.56 81 ASP A O 1
ATOM 704 N N . ASN A 1 82 ? 25.9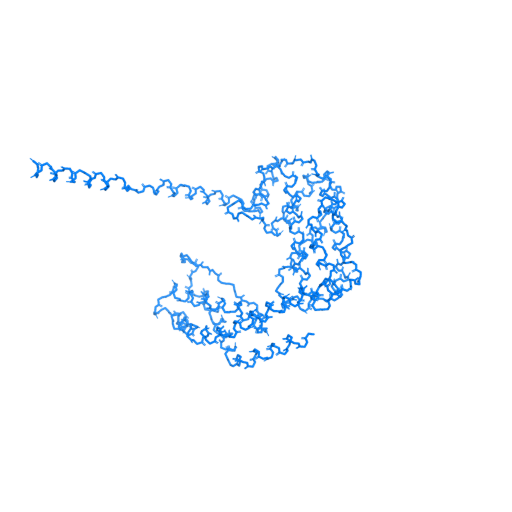06 30.415 -11.352 1.00 83.94 82 ASN A N 1
ATOM 705 C CA . ASN A 1 82 ? 27.285 30.302 -10.878 1.00 83.94 82 ASN A CA 1
ATOM 706 C C . ASN A 1 82 ? 27.470 29.328 -9.699 1.00 83.94 82 ASN A C 1
ATOM 708 O O . ASN A 1 82 ? 28.576 29.197 -9.168 1.00 83.94 82 ASN A O 1
ATOM 712 N N . SER A 1 83 ? 26.414 28.628 -9.276 1.00 85.81 83 SER A N 1
ATOM 713 C CA . SER A 1 83 ? 26.466 27.697 -8.145 1.00 85.81 83 SER A CA 1
ATOM 714 C C . SER A 1 83 ? 27.243 26.427 -8.493 1.00 85.81 83 SER A C 1
ATOM 716 O O . SER A 1 83 ? 26.781 25.582 -9.266 1.00 85.81 83 SER A O 1
ATOM 718 N N . ASN A 1 84 ? 28.403 26.267 -7.855 1.00 88.75 84 ASN A N 1
ATOM 719 C CA . ASN A 1 84 ? 29.247 25.084 -7.962 1.00 88.75 84 ASN A CA 1
ATOM 720 C C . ASN A 1 84 ? 29.406 24.409 -6.597 1.00 88.75 84 ASN A C 1
ATOM 722 O O . ASN A 1 84 ? 29.789 25.058 -5.624 1.00 88.75 84 ASN A O 1
ATOM 726 N N . THR A 1 85 ? 29.209 23.093 -6.554 1.00 89.00 85 THR A N 1
ATOM 727 C CA . THR A 1 85 ? 29.472 22.270 -5.366 1.00 89.00 85 THR A CA 1
ATOM 728 C C . THR A 1 85 ? 30.459 21.171 -5.746 1.00 89.00 85 THR A C 1
ATOM 730 O O . THR A 1 85 ? 30.111 20.275 -6.504 1.00 89.00 85 THR A O 1
ATOM 733 N N . LYS A 1 86 ? 31.706 21.229 -5.254 1.00 85.00 86 LYS A N 1
ATOM 734 C CA . LYS A 1 86 ? 32.769 20.244 -5.574 1.00 85.00 86 LYS A CA 1
ATOM 735 C C . LYS A 1 86 ? 32.861 19.924 -7.081 1.00 85.00 86 LYS A C 1
ATOM 737 O O . LYS A 1 86 ? 32.813 18.766 -7.480 1.00 85.00 86 LYS A O 1
ATOM 742 N N . ASN A 1 87 ? 32.983 20.967 -7.903 1.00 86.50 87 ASN A N 1
ATOM 743 C CA . ASN A 1 87 ? 33.048 20.921 -9.376 1.00 86.50 87 ASN A CA 1
ATOM 744 C C . ASN A 1 87 ? 31.748 20.541 -10.105 1.00 86.50 87 ASN A C 1
ATOM 746 O O . ASN A 1 87 ? 31.717 20.583 -11.331 1.00 86.50 87 ASN A O 1
ATOM 750 N N . TYR A 1 88 ? 30.665 20.248 -9.388 1.00 91.06 88 TYR A N 1
ATOM 751 C CA . TYR A 1 88 ? 29.344 20.072 -9.978 1.00 91.06 88 TYR A CA 1
ATOM 752 C C . TYR A 1 88 ? 28.675 21.437 -10.161 1.00 91.06 88 TYR A C 1
ATOM 754 O O . TYR A 1 88 ? 28.304 22.098 -9.184 1.00 91.06 88 TYR A O 1
ATOM 762 N N . ASN A 1 89 ? 28.532 21.874 -11.412 1.00 93.62 89 ASN A N 1
ATOM 763 C CA . ASN A 1 89 ? 27.827 23.110 -11.743 1.00 93.62 89 ASN A CA 1
ATOM 764 C C . ASN A 1 89 ? 26.325 22.839 -11.877 1.00 93.62 89 ASN A C 1
ATOM 766 O O . ASN A 1 89 ? 25.866 22.335 -12.905 1.00 93.62 89 ASN A O 1
ATOM 770 N N . HIS A 1 90 ? 25.555 23.188 -10.848 1.00 92.62 90 HIS A N 1
ATOM 771 C CA . HIS A 1 90 ? 24.138 22.832 -10.765 1.00 92.62 90 HIS A CA 1
ATOM 772 C C . HIS A 1 90 ? 23.340 23.299 -11.982 1.00 92.62 90 HIS A C 1
ATOM 774 O O . HIS A 1 90 ? 22.569 22.528 -12.552 1.00 92.62 90 HIS A O 1
ATOM 780 N N . TYR A 1 91 ? 23.580 24.530 -12.427 1.00 92.00 91 TYR A N 1
ATOM 781 C CA . TYR A 1 91 ? 22.867 25.113 -13.552 1.00 92.00 91 TYR A CA 1
ATOM 782 C C . TYR A 1 91 ? 23.172 24.381 -14.868 1.00 92.00 91 TYR A C 1
ATOM 784 O O . TYR A 1 91 ? 22.247 23.986 -15.578 1.00 92.00 91 TYR A O 1
ATOM 792 N N . LYS A 1 92 ? 24.451 24.097 -15.163 1.00 94.19 92 LYS A N 1
ATOM 793 C CA . LYS A 1 92 ? 24.868 23.337 -16.356 1.00 94.19 92 LYS A CA 1
ATOM 794 C C . LYS A 1 92 ? 24.307 21.918 -16.367 1.00 94.19 92 LYS A C 1
ATOM 796 O O . LYS A 1 92 ? 23.808 21.490 -17.404 1.00 94.19 92 LYS A O 1
ATOM 801 N N . HIS A 1 93 ? 24.332 21.210 -15.237 1.00 95.19 93 HIS A N 1
ATOM 802 C CA . HIS A 1 93 ? 23.725 19.878 -15.150 1.00 95.19 93 HIS A CA 1
ATOM 803 C C . HIS A 1 93 ? 22.197 19.938 -15.309 1.00 95.19 93 HIS A C 1
ATOM 805 O O . HIS A 1 93 ? 21.615 19.063 -15.944 1.00 95.19 93 HIS A O 1
ATOM 811 N N . GLY A 1 94 ? 21.537 20.993 -14.815 1.00 95.06 94 GLY A N 1
ATOM 812 C CA . GLY A 1 94 ? 20.117 21.250 -15.084 1.00 95.06 94 GLY A CA 1
ATOM 813 C C . GLY A 1 94 ? 19.804 21.325 -16.584 1.00 95.06 94 GLY A C 1
ATOM 814 O O . GLY A 1 94 ? 18.900 20.634 -17.058 1.00 95.06 94 GLY A O 1
ATOM 815 N N . TYR A 1 95 ? 20.584 22.097 -17.350 1.00 95.56 95 TYR A N 1
ATOM 816 C CA . TYR A 1 95 ? 20.461 22.144 -18.815 1.00 95.56 95 TYR A CA 1
ATOM 817 C C . TYR A 1 95 ? 20.800 20.811 -19.471 1.00 95.56 95 TYR A C 1
ATOM 819 O O . TYR A 1 95 ? 20.069 20.365 -20.352 1.00 95.56 95 TYR A O 1
ATOM 827 N N . PHE A 1 96 ? 21.867 20.148 -19.021 1.00 96.69 96 PHE A N 1
ATOM 828 C CA . PHE A 1 96 ? 22.262 18.854 -19.560 1.00 96.69 96 PHE A CA 1
ATOM 829 C C . PHE A 1 96 ? 21.131 17.828 -19.424 1.00 96.69 96 PHE A C 1
ATOM 831 O O . PHE A 1 96 ? 20.738 17.227 -20.421 1.00 96.69 96 PHE A O 1
ATOM 838 N N . ILE A 1 97 ? 20.540 17.704 -18.231 1.00 96.75 97 ILE A N 1
ATOM 839 C CA . ILE A 1 97 ? 19.402 16.813 -17.983 1.00 96.75 97 ILE A CA 1
ATOM 840 C C . ILE A 1 97 ? 18.213 17.188 -18.870 1.00 96.75 97 ILE A C 1
ATOM 842 O O . ILE A 1 97 ? 17.622 16.306 -19.488 1.00 96.75 97 ILE A O 1
ATOM 846 N N . ARG A 1 98 ? 17.857 18.474 -18.960 1.00 95.88 98 ARG A N 1
ATOM 847 C CA . ARG A 1 98 ? 16.724 18.924 -19.782 1.00 95.88 98 ARG A CA 1
ATOM 848 C C . ARG A 1 98 ? 16.920 18.565 -21.254 1.00 95.88 98 ARG A C 1
ATOM 850 O O . ARG A 1 98 ? 16.077 17.893 -21.840 1.00 95.88 98 ARG A O 1
ATOM 857 N N . ASP A 1 99 ? 18.039 18.991 -21.822 1.00 93.88 99 ASP A N 1
ATOM 858 C CA . ASP A 1 99 ? 18.228 18.996 -23.270 1.00 93.88 99 ASP A CA 1
ATOM 859 C C . ASP A 1 99 ? 18.739 17.657 -23.802 1.00 93.88 99 ASP A C 1
ATOM 861 O O . ASP A 1 99 ? 18.379 17.265 -24.909 1.00 93.88 99 ASP A O 1
ATOM 865 N N . ASN A 1 100 ? 19.535 16.934 -23.008 1.00 95.19 100 ASN A N 1
ATOM 866 C CA . ASN A 1 100 ? 20.232 15.726 -23.454 1.00 95.19 100 ASN A CA 1
ATOM 867 C C . ASN A 1 100 ? 19.660 14.440 -22.854 1.00 95.19 100 ASN A C 1
ATOM 869 O O . ASN A 1 100 ? 19.929 13.373 -23.396 1.00 95.19 100 ASN A O 1
ATOM 873 N N . LEU A 1 101 ? 18.877 14.511 -21.767 1.00 96.06 101 LEU A N 1
ATOM 874 C CA . LEU A 1 101 ? 18.243 13.327 -21.173 1.00 96.06 101 LEU A CA 1
ATOM 875 C C . LEU A 1 101 ? 16.724 13.347 -21.318 1.00 96.06 101 LEU A C 1
ATOM 877 O O . LEU A 1 101 ? 16.163 12.414 -21.879 1.00 96.06 101 LEU A O 1
ATOM 881 N N . LEU A 1 102 ? 16.041 14.391 -20.844 1.00 95.25 102 LEU A N 1
ATOM 882 C CA . LEU A 1 102 ? 14.577 14.413 -20.835 1.00 95.25 102 LEU A CA 1
ATOM 883 C C . LEU A 1 102 ? 14.006 14.435 -22.258 1.00 95.25 102 LEU A C 1
ATOM 885 O O . LEU A 1 102 ? 13.167 13.592 -22.571 1.00 95.25 102 LEU A O 1
ATOM 889 N N . ASN A 1 103 ? 14.485 15.326 -23.131 1.00 92.38 103 ASN A N 1
ATOM 890 C CA . ASN A 1 103 ? 13.950 15.417 -24.494 1.00 92.38 103 ASN A CA 1
ATOM 891 C C . ASN A 1 103 ? 14.127 14.103 -25.290 1.00 92.38 103 ASN A C 1
ATOM 893 O O . ASN A 1 103 ? 13.145 13.633 -25.866 1.00 92.38 103 ASN A O 1
ATOM 897 N N . PRO A 1 104 ? 15.306 13.441 -25.298 1.00 92.19 104 PRO A N 1
ATOM 898 C CA . PRO A 1 104 ? 15.457 12.166 -26.009 1.00 92.19 104 PRO A CA 1
ATOM 899 C C . PRO A 1 104 ? 14.685 11.001 -25.377 1.00 92.19 104 PRO A C 1
ATOM 901 O O . PRO A 1 104 ? 14.296 10.068 -26.078 1.00 92.19 104 PRO A O 1
ATOM 904 N N . LEU A 1 105 ? 14.451 11.033 -24.061 1.00 92.94 105 LEU A N 1
ATOM 905 C CA . LEU A 1 105 ? 13.741 9.965 -23.354 1.00 92.94 105 LEU A CA 1
ATOM 906 C C . LEU A 1 105 ? 12.225 9.997 -23.549 1.00 92.94 105 LEU A C 1
ATOM 908 O O . LEU A 1 105 ? 11.584 8.947 -23.471 1.00 92.94 105 LEU A O 1
ATOM 912 N N . GLU A 1 106 ? 11.641 11.172 -23.772 1.00 92.00 106 GLU A N 1
ATOM 913 C CA . GLU A 1 106 ? 10.192 11.366 -23.871 1.00 92.00 106 GLU A CA 1
ATOM 914 C C . GLU A 1 106 ? 9.477 10.371 -2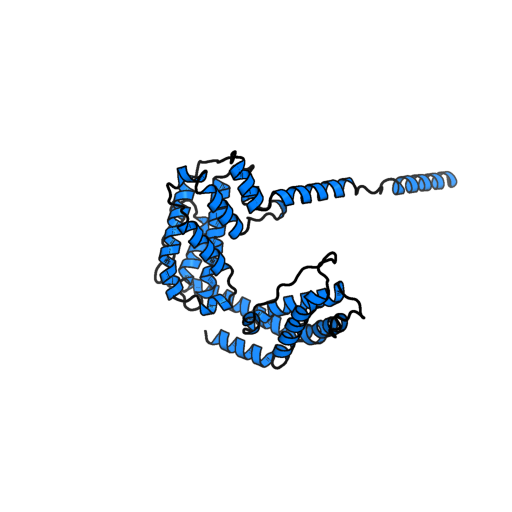4.817 1.00 92.00 106 GLU A C 1
ATOM 916 O O . GLU A 1 106 ? 8.530 9.709 -24.364 1.00 92.00 106 GLU A O 1
ATOM 921 N N . PRO A 1 107 ? 9.922 10.156 -26.075 1.00 92.69 107 PRO A N 1
ATOM 922 C CA . PRO A 1 107 ? 9.284 9.181 -26.963 1.00 92.69 107 PRO A CA 1
ATOM 923 C C . PRO A 1 107 ? 9.408 7.731 -26.463 1.00 92.69 107 PRO A C 1
ATOM 925 O O . PRO A 1 107 ? 8.461 6.949 -26.594 1.00 92.69 107 PRO A O 1
ATOM 928 N N . ILE A 1 108 ? 10.536 7.371 -25.842 1.00 92.75 108 ILE A N 1
ATOM 929 C CA . ILE A 1 108 ? 10.785 6.022 -25.309 1.00 92.75 108 ILE A CA 1
ATOM 930 C C . ILE A 1 108 ? 9.864 5.761 -24.110 1.00 92.75 108 ILE A C 1
ATOM 932 O O . ILE A 1 108 ? 9.243 4.703 -24.001 1.00 92.75 108 ILE A O 1
ATOM 936 N N . ILE A 1 109 ? 9.698 6.751 -23.234 1.00 90.00 109 ILE A N 1
ATOM 937 C CA . ILE A 1 109 ? 8.829 6.657 -22.053 1.00 90.00 109 ILE A CA 1
ATOM 938 C C . ILE A 1 109 ? 7.380 6.470 -22.442 1.00 90.00 109 ILE A C 1
ATOM 940 O O . ILE A 1 109 ? 6.690 5.671 -21.808 1.00 90.00 109 ILE A O 1
ATOM 944 N N . LYS A 1 110 ? 6.912 7.196 -23.460 1.00 90.62 110 LYS A N 1
ATOM 945 C CA . LYS A 1 110 ? 5.549 7.031 -23.960 1.00 90.62 110 LYS A CA 1
ATOM 946 C C . LYS A 1 110 ? 5.308 5.575 -24.362 1.00 90.62 110 LYS A C 1
ATOM 948 O O . LYS A 1 110 ? 4.379 4.958 -23.856 1.00 90.62 110 LYS A O 1
ATOM 953 N N . ARG A 1 111 ? 6.225 4.980 -25.132 1.00 88.62 111 ARG A N 1
ATOM 954 C CA . ARG A 1 111 ? 6.152 3.561 -25.521 1.00 88.62 111 ARG A CA 1
ATOM 955 C C . ARG A 1 111 ? 6.190 2.609 -24.327 1.00 88.62 111 ARG A C 1
ATOM 957 O O . ARG A 1 111 ? 5.441 1.638 -24.308 1.00 88.62 111 ARG A O 1
ATOM 964 N N . VAL A 1 112 ? 7.028 2.872 -23.321 1.00 85.31 112 VAL A N 1
ATOM 965 C CA . VAL A 1 112 ? 7.074 2.056 -22.093 1.00 85.31 112 VAL A CA 1
ATOM 966 C C . VAL A 1 112 ? 5.760 2.158 -21.308 1.00 85.31 112 VAL A C 1
ATOM 968 O O . VAL A 1 112 ? 5.264 1.143 -20.818 1.00 85.31 112 VAL A O 1
ATOM 971 N N . LYS A 1 113 ? 5.164 3.353 -21.202 1.00 81.81 113 LYS A N 1
ATOM 972 C CA . LYS A 1 113 ? 3.857 3.561 -20.554 1.00 81.81 113 LYS A CA 1
ATOM 973 C C . LYS A 1 113 ? 2.740 2.841 -21.304 1.00 81.81 113 LYS A C 1
ATOM 975 O O . LYS A 1 113 ? 1.990 2.099 -20.674 1.00 81.81 113 LYS A O 1
ATOM 980 N N . ASP A 1 114 ? 2.679 3.003 -22.620 1.00 83.88 114 ASP A N 1
ATOM 981 C CA . ASP A 1 114 ? 1.672 2.364 -23.471 1.00 83.88 114 ASP A CA 1
ATOM 982 C C . ASP A 1 114 ? 1.792 0.835 -23.382 1.00 83.88 114 ASP A C 1
ATOM 984 O O . ASP A 1 114 ? 0.810 0.148 -23.116 1.00 83.88 114 ASP A O 1
ATOM 988 N N . PHE A 1 115 ? 3.014 0.293 -23.438 1.00 83.19 115 PHE A N 1
ATOM 989 C CA . PHE A 1 115 ? 3.262 -1.138 -23.241 1.00 83.19 115 PHE A CA 1
ATOM 990 C C . PHE A 1 115 ? 2.811 -1.634 -21.858 1.00 83.19 115 PHE A C 1
ATOM 992 O O . PHE A 1 115 ? 2.250 -2.728 -21.747 1.00 83.19 115 PHE A O 1
ATOM 999 N N . ARG A 1 116 ? 3.035 -0.854 -20.789 1.00 76.62 116 ARG A N 1
ATOM 1000 C CA . ARG A 1 116 ? 2.560 -1.191 -19.433 1.00 76.62 116 ARG A CA 1
ATOM 1001 C C . ARG A 1 116 ? 1.032 -1.233 -19.378 1.00 76.62 116 ARG A C 1
ATOM 1003 O O . ARG A 1 116 ? 0.486 -2.179 -18.814 1.00 76.62 116 ARG A O 1
ATOM 1010 N N . ILE A 1 117 ? 0.356 -0.251 -19.975 1.00 73.38 117 ILE A N 1
ATOM 1011 C CA . ILE A 1 117 ? -1.112 -0.153 -20.016 1.00 73.38 117 ILE A CA 1
ATOM 1012 C C . ILE A 1 117 ? -1.715 -1.293 -20.843 1.00 73.38 117 ILE A C 1
ATOM 1014 O O . ILE A 1 117 ? -2.651 -1.955 -20.388 1.00 73.38 117 ILE A O 1
ATOM 1018 N N . ASP A 1 118 ? -1.159 -1.568 -22.019 1.00 73.50 118 ASP A N 1
ATOM 1019 C CA . ASP A 1 118 ? -1.637 -2.621 -22.915 1.00 73.50 118 ASP A CA 1
ATOM 1020 C C . ASP A 1 118 ? -1.467 -4.006 -22.301 1.00 73.50 118 ASP A C 1
ATOM 1022 O O . ASP A 1 118 ? -2.375 -4.836 -22.374 1.00 73.50 118 ASP A O 1
ATOM 1026 N N . ASN A 1 119 ? -0.326 -4.272 -21.657 1.00 70.12 119 ASN A N 1
ATOM 1027 C CA . ASN A 1 119 ? -0.149 -5.525 -20.933 1.00 70.12 119 ASN A CA 1
ATOM 1028 C C . ASN A 1 119 ? -1.106 -5.610 -19.750 1.00 70.12 119 ASN A C 1
ATOM 1030 O O . ASN A 1 119 ? -1.759 -6.633 -19.605 1.00 70.12 119 ASN A O 1
ATOM 1034 N N . PHE A 1 120 ? -1.274 -4.550 -18.958 1.00 56.22 120 PHE A N 1
ATOM 1035 C CA . PHE A 1 120 ? -2.246 -4.551 -17.862 1.00 56.22 120 PHE A CA 1
ATOM 1036 C C . PHE A 1 120 ? -3.683 -4.822 -18.344 1.00 56.22 120 PHE A C 1
ATOM 1038 O O . PHE A 1 120 ? -4.406 -5.616 -17.745 1.00 56.22 120 PHE A O 1
ATOM 1045 N N . SER A 1 121 ? -4.078 -4.247 -19.477 1.00 51.19 121 SER A N 1
ATOM 1046 C CA . SER A 1 121 ? -5.401 -4.463 -20.077 1.00 51.19 121 SER A CA 1
ATOM 1047 C C . SER A 1 121 ? -5.568 -5.893 -20.605 1.00 51.19 121 SER A C 1
ATOM 1049 O O . SER A 1 121 ? -6.573 -6.547 -20.325 1.00 51.19 121 SER A O 1
ATOM 1051 N N . LYS A 1 122 ? -4.550 -6.440 -21.283 1.00 59.09 122 LYS A N 1
ATOM 1052 C CA . LYS A 1 122 ? -4.526 -7.852 -21.712 1.00 59.09 122 LYS A CA 1
ATOM 1053 C C . LYS A 1 122 ? -4.575 -8.810 -20.523 1.00 59.09 122 LYS A C 1
ATOM 1055 O O . LYS A 1 122 ? -5.240 -9.839 -20.590 1.00 59.09 122 LYS A O 1
ATOM 1060 N N . LEU A 1 123 ? -3.905 -8.461 -19.429 1.00 50.91 123 LEU A N 1
ATOM 1061 C CA . LEU A 1 123 ? -3.908 -9.199 -18.168 1.00 50.91 123 LEU A CA 1
ATOM 1062 C C . LEU A 1 123 ? -5.328 -9.248 -17.559 1.00 50.91 123 LEU A C 1
ATOM 1064 O O . LEU A 1 123 ? -5.776 -10.322 -17.151 1.00 50.91 123 LEU A O 1
ATOM 1068 N N . LEU A 1 124 ? -6.081 -8.141 -17.590 1.00 47.25 124 LEU A N 1
ATOM 1069 C CA . LEU A 1 124 ? -7.493 -8.101 -17.171 1.00 47.25 124 LEU A CA 1
ATOM 1070 C C . LEU A 1 124 ? -8.418 -8.932 -18.075 1.00 47.25 124 LEU A C 1
ATOM 1072 O O . LEU A 1 124 ? -9.363 -9.559 -17.594 1.00 47.25 124 LEU A O 1
ATOM 1076 N N . ASP A 1 125 ? -8.160 -8.977 -19.380 1.00 50.22 125 ASP A N 1
ATOM 1077 C CA . ASP A 1 125 ? -8.967 -9.778 -20.306 1.00 50.22 125 ASP A CA 1
ATOM 1078 C C . ASP A 1 125 ? -8.654 -11.278 -20.239 1.00 50.22 125 ASP A C 1
ATOM 1080 O O . ASP A 1 125 ? -9.562 -12.103 -20.384 1.00 50.22 125 ASP A O 1
ATOM 1084 N N . ILE A 1 126 ? -7.405 -11.652 -19.946 1.00 50.47 126 ILE A N 1
ATOM 1085 C CA . ILE A 1 126 ? -7.027 -13.041 -19.650 1.00 50.47 126 ILE A CA 1
ATOM 1086 C C . ILE A 1 126 ? -7.749 -13.517 -18.388 1.00 50.47 126 ILE A C 1
ATOM 1088 O O . ILE A 1 126 ? -8.298 -14.617 -18.398 1.00 50.47 126 ILE A O 1
ATOM 1092 N N . GLN A 1 127 ? -7.863 -12.681 -17.349 1.00 43.84 127 GLN A N 1
ATOM 1093 C CA . GLN A 1 127 ? -8.580 -13.010 -16.110 1.00 43.84 127 GLN A CA 1
ATOM 1094 C C . GLN A 1 127 ? -10.021 -13.498 -16.357 1.00 43.84 127 GLN A C 1
ATOM 1096 O O . GLN A 1 127 ? -10.492 -14.402 -15.669 1.00 43.84 127 GLN A O 1
ATOM 1101 N N . LYS A 1 128 ? -10.715 -12.965 -17.373 1.00 51.94 128 LYS A N 1
ATOM 1102 C CA . LYS A 1 128 ? -12.085 -13.385 -17.729 1.00 51.94 128 LYS A CA 1
ATOM 1103 C C . LYS A 1 128 ? -12.159 -14.813 -18.293 1.00 51.94 128 LYS A C 1
ATOM 1105 O O . LYS A 1 128 ? -13.251 -15.366 -18.386 1.00 51.94 128 LYS A O 1
ATOM 1110 N N . ARG A 1 129 ? -11.028 -15.402 -18.701 1.00 46.41 129 ARG A N 1
ATOM 1111 C CA . ARG A 1 129 ? -10.947 -16.678 -19.437 1.00 46.41 129 ARG A CA 1
ATOM 1112 C C . ARG A 1 129 ? -10.277 -17.819 -18.661 1.00 46.41 129 ARG A C 1
ATOM 1114 O O . ARG A 1 129 ? -10.290 -18.950 -19.143 1.00 46.41 129 ARG A O 1
ATOM 1121 N N . VAL A 1 130 ? -9.694 -17.568 -17.486 1.00 43.44 130 VAL A N 1
ATOM 1122 C CA . VAL A 1 130 ? -8.949 -18.596 -16.733 1.00 43.44 130 VAL A CA 1
ATOM 1123 C C . VAL A 1 130 ? -9.875 -19.401 -15.815 1.00 43.44 130 VAL A C 1
ATOM 1125 O O . VAL A 1 130 ? -10.569 -18.850 -14.963 1.00 43.44 130 VAL A O 1
ATOM 1128 N N . ARG A 1 131 ? -9.847 -20.737 -15.945 1.00 44.50 131 ARG A N 1
ATOM 1129 C CA . ARG A 1 131 ? -10.405 -21.659 -14.940 1.00 44.50 131 ARG A CA 1
ATOM 1130 C C . ARG A 1 131 ? -9.545 -21.602 -13.675 1.00 44.50 131 ARG A C 1
ATOM 1132 O O . ARG A 1 131 ? -8.366 -21.942 -13.708 1.00 44.50 131 ARG A O 1
ATOM 1139 N N . ILE A 1 132 ? -10.150 -21.181 -12.567 1.00 49.50 132 ILE A N 1
ATOM 1140 C CA . ILE A 1 132 ? -9.510 -21.073 -11.252 1.00 49.50 132 ILE A CA 1
ATOM 1141 C C . ILE A 1 132 ? -9.203 -22.485 -10.725 1.00 49.50 132 ILE A C 1
ATOM 1143 O O . ILE A 1 132 ? -10.102 -23.189 -10.262 1.00 49.50 132 ILE A O 1
ATOM 1147 N N . ASN A 1 133 ? -7.936 -22.902 -10.773 1.00 49.94 133 ASN A N 1
ATOM 1148 C CA . ASN A 1 133 ? -7.476 -24.128 -10.117 1.00 49.94 133 ASN A CA 1
ATOM 1149 C C . ASN A 1 133 ? -7.295 -23.865 -8.613 1.00 49.94 133 ASN A C 1
ATOM 1151 O O . ASN A 1 133 ? -6.197 -23.592 -8.140 1.00 49.94 133 ASN A O 1
ATOM 1155 N N . GLY A 1 134 ? -8.399 -23.940 -7.864 1.00 65.38 134 GLY A N 1
ATOM 1156 C CA . GLY A 1 134 ? -8.422 -23.783 -6.407 1.00 65.38 134 GLY A CA 1
ATOM 1157 C C . GLY A 1 134 ? -8.488 -22.327 -5.929 1.00 65.38 134 GLY A C 1
ATOM 1158 O O . GLY A 1 134 ? -7.921 -21.419 -6.526 1.00 65.38 134 GLY A O 1
ATOM 1159 N N . LYS A 1 135 ? -9.204 -22.090 -4.823 1.00 83.88 135 LYS A N 1
ATOM 1160 C CA . LYS A 1 135 ? -9.324 -20.755 -4.216 1.00 83.88 135 LYS A CA 1
ATOM 1161 C C . LYS A 1 135 ? -8.122 -20.469 -3.317 1.00 83.88 135 LYS A C 1
ATOM 1163 O O . LYS A 1 135 ? -7.790 -21.300 -2.467 1.00 83.88 135 LYS A O 1
ATOM 1168 N N . PHE A 1 136 ? -7.487 -19.314 -3.496 1.00 91.12 136 PHE A N 1
ATOM 1169 C CA . PHE A 1 136 ? -6.440 -18.806 -2.610 1.00 91.12 136 PHE A CA 1
ATOM 1170 C C . PHE A 1 136 ? -7.055 -18.263 -1.316 1.00 91.12 136 PHE A C 1
ATOM 1172 O O . PHE A 1 136 ? -6.685 -18.709 -0.236 1.00 91.12 136 PHE A O 1
ATOM 1179 N N . ILE A 1 137 ? -8.066 -17.398 -1.415 1.00 93.38 137 ILE A N 1
ATOM 1180 C CA . ILE A 1 137 ? -8.936 -16.993 -0.305 1.00 93.38 137 ILE A CA 1
ATOM 1181 C C . ILE A 1 137 ? -10.174 -17.885 -0.302 1.00 93.38 137 ILE A C 1
ATOM 1183 O O . ILE A 1 137 ? -10.964 -17.886 -1.251 1.00 93.38 137 ILE A O 1
ATOM 1187 N N . THR A 1 138 ? -10.342 -18.640 0.779 1.00 91.00 138 THR A N 1
ATOM 1188 C CA . THR A 1 138 ? -11.459 -19.572 0.973 1.00 91.00 138 THR A CA 1
ATOM 1189 C C . THR A 1 138 ? -12.617 -18.966 1.757 1.00 91.00 138 THR A C 1
ATOM 1191 O O . THR A 1 138 ? -13.732 -19.472 1.664 1.00 91.00 138 THR A O 1
ATOM 1194 N N . ASN A 1 139 ? -12.375 -17.893 2.514 1.00 87.25 139 ASN A N 1
ATOM 1195 C CA . ASN A 1 139 ? -13.415 -17.214 3.282 1.00 87.25 139 ASN A CA 1
ATOM 1196 C C . ASN A 1 139 ? -14.422 -16.511 2.367 1.00 87.25 139 ASN A C 1
ATOM 1198 O O . ASN A 1 139 ? -14.040 -15.793 1.445 1.00 87.25 139 ASN A O 1
ATOM 1202 N N . ASN A 1 140 ? -15.707 -16.693 2.658 1.00 88.00 140 ASN A N 1
ATOM 1203 C CA . ASN A 1 140 ? -16.797 -16.015 1.974 1.00 88.00 140 ASN A CA 1
ATOM 1204 C C . ASN A 1 140 ? -17.137 -14.718 2.718 1.00 88.00 140 ASN A C 1
ATOM 1206 O O . ASN A 1 140 ? -17.624 -14.751 3.846 1.00 88.00 140 ASN A O 1
ATOM 1210 N N . PHE A 1 141 ? -16.880 -13.569 2.094 1.00 92.38 141 PHE A N 1
ATOM 1211 C CA . PHE A 1 141 ? -17.077 -12.262 2.728 1.00 92.38 141 PHE A CA 1
ATOM 1212 C C . PHE A 1 141 ? -18.563 -11.923 2.894 1.00 92.38 141 PHE A C 1
ATOM 1214 O O . PHE A 1 141 ? -18.925 -11.130 3.765 1.00 92.38 141 PHE A O 1
ATOM 1221 N N . LYS A 1 142 ? -19.447 -12.563 2.116 1.00 90.38 142 LYS A N 1
ATOM 1222 C CA . LYS A 1 142 ? -20.901 -12.398 2.257 1.00 90.38 142 LYS A CA 1
ATOM 1223 C C . LYS A 1 142 ? -21.404 -12.836 3.630 1.00 90.38 142 LYS A C 1
ATOM 1225 O O . LYS A 1 142 ? -22.310 -12.198 4.155 1.00 90.38 142 LYS A O 1
ATOM 1230 N N . ASP A 1 143 ? -20.772 -13.842 4.236 1.00 89.19 143 ASP A N 1
ATOM 1231 C CA . ASP A 1 143 ? -21.144 -14.372 5.559 1.00 89.19 143 ASP A CA 1
ATOM 1232 C C . ASP A 1 143 ? -20.853 -13.378 6.705 1.00 89.19 143 ASP A C 1
ATOM 1234 O O . ASP A 1 143 ? -21.228 -13.609 7.859 1.00 89.19 143 ASP A O 1
ATOM 1238 N N . TYR A 1 144 ? -20.185 -12.269 6.374 1.00 89.94 144 TYR A N 1
ATOM 1239 C CA . TYR A 1 144 ? -19.805 -11.173 7.262 1.00 89.94 144 TYR A CA 1
ATOM 1240 C C . TYR A 1 144 ? -20.349 -9.819 6.772 1.00 89.94 144 TYR A C 1
ATOM 1242 O O . TYR A 1 144 ? -19.836 -8.783 7.174 1.00 89.94 144 TYR A O 1
ATOM 1250 N N . GLU A 1 145 ? -21.348 -9.820 5.878 1.00 90.69 145 GLU A N 1
ATOM 1251 C CA . GLU A 1 145 ? -21.967 -8.620 5.276 1.00 90.69 145 GLU A CA 1
ATOM 1252 C C . GLU A 1 145 ? -21.034 -7.769 4.392 1.00 90.69 145 GLU A C 1
ATOM 1254 O O . GLU A 1 145 ? -21.388 -6.682 3.936 1.00 90.69 145 GLU A O 1
ATOM 1259 N N . LEU A 1 146 ? -19.864 -8.298 4.036 1.00 93.31 146 LEU A N 1
ATOM 1260 C CA . LEU A 1 146 ? -18.838 -7.615 3.248 1.00 93.31 146 LEU A CA 1
ATOM 1261 C C . LEU A 1 146 ? -18.920 -7.967 1.753 1.00 93.31 146 LEU A C 1
ATOM 1263 O O . LEU A 1 146 ? -17.911 -8.108 1.064 1.00 93.31 146 LEU A O 1
ATOM 1267 N N . LYS A 1 147 ? -20.141 -8.089 1.210 1.00 92.31 147 LYS A N 1
ATOM 1268 C CA . LYS A 1 147 ? -20.387 -8.523 -0.186 1.00 92.31 147 LYS A CA 1
ATOM 1269 C C . LYS A 1 147 ? -19.692 -7.664 -1.251 1.00 92.31 147 LYS A C 1
ATOM 1271 O O . LYS A 1 147 ? -19.489 -8.121 -2.371 1.00 92.31 147 LYS A O 1
ATOM 1276 N N . HIS A 1 148 ? -19.351 -6.420 -0.924 1.00 91.19 148 HIS A N 1
ATOM 1277 C CA . HIS A 1 148 ? -18.680 -5.497 -1.836 1.00 91.19 148 HIS A CA 1
ATOM 1278 C C . HIS A 1 148 ? -17.212 -5.877 -2.103 1.00 91.19 148 HIS A C 1
ATOM 1280 O O . HIS A 1 148 ? -16.663 -5.457 -3.117 1.00 91.19 148 HIS A O 1
ATOM 1286 N N . TYR A 1 149 ? -16.602 -6.732 -1.272 1.00 93.62 149 TYR A N 1
ATOM 1287 C CA . TYR A 1 149 ? -15.273 -7.296 -1.528 1.00 93.62 149 TYR A CA 1
ATOM 1288 C C . TYR A 1 149 ? -15.283 -8.421 -2.570 1.00 93.62 149 TYR A C 1
ATOM 1290 O O . TYR A 1 149 ? -14.228 -8.768 -3.090 1.00 93.62 149 TYR A O 1
ATOM 1298 N N . GLU A 1 150 ? -16.436 -8.996 -2.924 1.00 89.12 150 GLU A N 1
ATOM 1299 C CA . GLU A 1 150 ? -16.508 -10.175 -3.801 1.00 89.12 150 GLU A CA 1
ATOM 1300 C C . GLU A 1 150 ? -15.802 -9.999 -5.158 1.00 89.12 150 GLU A C 1
ATOM 1302 O O . GLU A 1 150 ? -15.016 -10.877 -5.524 1.00 89.12 150 GLU A O 1
ATOM 1307 N N . PRO A 1 151 ? -15.983 -8.886 -5.904 1.00 87.25 151 PRO A N 1
ATOM 1308 C CA . PRO A 1 151 ? -15.233 -8.665 -7.140 1.00 87.25 151 PRO A CA 1
ATOM 1309 C C . PRO A 1 151 ? -13.719 -8.677 -6.905 1.00 87.25 151 PRO A C 1
ATOM 1311 O O . PRO A 1 151 ? -12.965 -9.239 -7.695 1.00 87.25 151 PRO A O 1
ATOM 1314 N N . TYR A 1 152 ? -13.284 -8.112 -5.782 1.00 88.69 152 TYR A N 1
ATOM 1315 C CA . TYR A 1 152 ? -11.883 -7.998 -5.410 1.00 88.69 152 TYR A CA 1
ATOM 1316 C C . TYR A 1 152 ? -11.270 -9.349 -5.004 1.00 88.69 152 TYR A C 1
ATOM 1318 O O . TYR A 1 152 ? -10.187 -9.718 -5.460 1.00 88.69 152 TYR A O 1
ATOM 1326 N N . ILE A 1 153 ? -12.003 -10.148 -4.226 1.00 92.12 153 ILE A N 1
ATOM 1327 C CA . ILE A 1 153 ? -11.622 -11.520 -3.866 1.00 92.12 153 ILE A CA 1
ATOM 1328 C C . ILE A 1 153 ? -11.561 -12.420 -5.103 1.00 92.12 153 ILE A C 1
ATOM 1330 O O . ILE A 1 153 ? -10.666 -13.259 -5.207 1.00 92.12 153 ILE A O 1
ATOM 1334 N N . ASN A 1 154 ? -12.463 -12.231 -6.068 1.00 87.12 154 ASN A N 1
ATOM 1335 C CA . ASN A 1 154 ? -12.428 -12.957 -7.337 1.00 87.12 154 ASN A CA 1
ATOM 1336 C C . ASN A 1 154 ? -11.174 -12.629 -8.154 1.00 87.12 154 ASN A C 1
ATOM 1338 O O . ASN A 1 154 ? -10.595 -13.538 -8.748 1.00 87.12 154 ASN A O 1
ATOM 1342 N N . VAL A 1 155 ? -10.719 -11.370 -8.146 1.00 87.69 155 VAL A N 1
ATOM 1343 C CA . VAL A 1 155 ? -9.431 -10.991 -8.749 1.00 87.69 155 VAL A CA 1
ATOM 1344 C C . VAL A 1 155 ? -8.298 -11.742 -8.067 1.00 87.69 155 VAL A C 1
ATOM 1346 O O . VAL A 1 155 ? -7.586 -12.478 -8.745 1.00 87.69 155 VAL A O 1
ATOM 1349 N N . ILE A 1 156 ? -8.183 -11.646 -6.738 1.00 91.12 156 ILE A N 1
ATOM 1350 C CA . ILE A 1 156 ? -7.129 -12.333 -5.974 1.00 91.12 156 ILE A CA 1
ATOM 1351 C C . ILE A 1 156 ? -7.135 -13.838 -6.263 1.00 91.12 156 ILE A C 1
ATOM 1353 O O . ILE A 1 156 ? -6.098 -14.412 -6.578 1.00 91.12 156 ILE A O 1
ATOM 1357 N N . ASN A 1 157 ? -8.299 -14.483 -6.217 1.00 90.06 157 ASN A N 1
ATOM 1358 C CA . ASN A 1 157 ? -8.416 -15.912 -6.497 1.00 90.06 157 ASN A CA 1
ATOM 1359 C C . ASN A 1 157 ? -8.054 -16.277 -7.943 1.00 90.06 157 ASN A C 1
ATOM 1361 O O . ASN A 1 157 ? -7.483 -17.342 -8.164 1.00 90.06 157 ASN A O 1
ATOM 1365 N N . GLY A 1 158 ? -8.362 -15.416 -8.915 1.00 84.06 158 GLY A N 1
ATOM 1366 C CA . GLY A 1 158 ? -8.017 -15.633 -10.321 1.00 84.06 158 GLY A CA 1
ATOM 1367 C C . GLY A 1 158 ? -6.523 -15.491 -10.613 1.00 84.06 158 GLY A C 1
ATOM 1368 O O . GLY A 1 158 ? -6.003 -16.187 -11.484 1.00 84.06 158 GLY A O 1
ATOM 1369 N N . ILE A 1 159 ? -5.824 -14.624 -9.877 1.00 85.69 159 ILE A N 1
ATOM 1370 C CA . ILE A 1 159 ? -4.410 -14.319 -10.132 1.00 85.69 159 ILE A CA 1
ATOM 1371 C C . ILE A 1 159 ? -3.438 -15.113 -9.254 1.00 85.69 159 ILE A C 1
ATOM 1373 O O . ILE A 1 159 ? -2.292 -15.315 -9.647 1.00 85.69 159 ILE A O 1
ATOM 1377 N N . ALA A 1 160 ? -3.877 -15.586 -8.084 1.00 85.25 160 ALA A N 1
ATOM 1378 C CA . ALA A 1 160 ? -2.996 -16.121 -7.049 1.00 85.25 160 ALA A CA 1
ATOM 1379 C C . ALA A 1 160 ? -2.281 -17.422 -7.423 1.00 85.25 160 ALA A C 1
ATOM 1381 O O . ALA A 1 160 ? -1.377 -17.819 -6.704 1.00 85.25 160 ALA A O 1
ATOM 1382 N N . TYR A 1 161 ? -2.672 -18.081 -8.516 1.00 81.06 161 TYR A N 1
ATOM 1383 C CA . TYR A 1 161 ? -1.989 -19.260 -9.057 1.00 81.06 161 TYR A CA 1
ATOM 1384 C C . TYR A 1 161 ? -1.607 -19.102 -10.530 1.00 81.06 161 TYR A C 1
ATOM 1386 O O . TYR A 1 161 ? -1.292 -20.082 -11.209 1.00 81.06 161 TYR A O 1
ATOM 1394 N N . HIS A 1 162 ? -1.655 -17.876 -11.047 1.00 78.12 162 HIS A N 1
ATOM 1395 C CA . HIS A 1 162 ? -1.285 -17.610 -12.422 1.00 78.12 162 HIS A CA 1
ATOM 1396 C C . HIS A 1 162 ? 0.178 -17.169 -12.492 1.00 78.12 162 HIS A C 1
ATOM 1398 O O . HIS A 1 162 ? 0.544 -16.121 -11.968 1.00 78.12 162 HIS A O 1
ATOM 1404 N N . LYS A 1 163 ? 0.994 -17.945 -13.217 1.00 70.62 163 LYS A N 1
ATOM 1405 C CA . LYS A 1 163 ? 2.447 -17.742 -13.386 1.00 70.62 163 LYS A CA 1
ATOM 1406 C C . LYS A 1 163 ? 2.865 -16.305 -13.702 1.00 70.62 163 LYS A C 1
ATOM 1408 O O . LYS A 1 163 ? 3.838 -15.816 -13.152 1.00 70.62 163 LYS A O 1
ATOM 1413 N N . ASP A 1 164 ? 2.096 -15.626 -14.548 1.00 68.06 164 ASP A N 1
ATOM 1414 C CA . ASP A 1 164 ? 2.396 -14.259 -14.981 1.00 68.06 164 ASP A CA 1
ATOM 1415 C C . ASP A 1 164 ? 1.860 -13.159 -14.029 1.00 68.06 164 ASP A C 1
ATOM 1417 O O . ASP A 1 164 ? 2.135 -11.984 -14.249 1.00 68.06 164 ASP A O 1
ATOM 1421 N N . PHE A 1 165 ? 1.103 -13.504 -12.975 1.00 72.12 165 PHE A N 1
ATOM 1422 C CA . PHE A 1 165 ? 0.407 -12.534 -12.107 1.00 72.12 165 PHE A CA 1
ATOM 1423 C C . PHE A 1 165 ? 0.727 -12.667 -10.616 1.00 72.12 165 PHE A C 1
ATOM 1425 O O . PHE A 1 165 ? 0.219 -11.884 -9.812 1.00 72.12 165 PHE A O 1
ATOM 1432 N N . TYR A 1 166 ? 1.606 -13.589 -10.226 1.00 72.38 166 TYR A N 1
ATOM 1433 C CA . TYR A 1 166 ? 2.121 -13.649 -8.855 1.00 72.38 166 TYR A CA 1
ATOM 1434 C C . TYR A 1 166 ? 2.653 -12.283 -8.386 1.00 72.38 166 TYR A C 1
ATOM 1436 O O . TYR A 1 166 ? 2.468 -11.894 -7.237 1.00 72.38 166 TYR A O 1
ATOM 1444 N N . ILE A 1 167 ? 3.183 -11.487 -9.319 1.00 73.81 167 ILE A N 1
ATOM 1445 C CA . ILE A 1 167 ? 3.789 -10.179 -9.065 1.00 73.81 167 ILE A CA 1
ATOM 1446 C C . ILE A 1 167 ? 2.801 -9.133 -8.521 1.00 73.81 167 ILE A C 1
ATOM 1448 O O . ILE A 1 167 ? 3.184 -8.215 -7.803 1.00 73.81 167 ILE A O 1
ATOM 1452 N N . ILE A 1 168 ? 1.514 -9.239 -8.843 1.00 81.94 168 ILE A N 1
ATOM 1453 C CA . ILE A 1 168 ? 0.512 -8.265 -8.377 1.00 81.94 168 ILE A CA 1
ATOM 1454 C C . ILE A 1 168 ? -0.200 -8.715 -7.096 1.00 81.94 168 ILE A C 1
ATOM 1456 O O . ILE A 1 168 ? -0.884 -7.912 -6.458 1.00 81.94 168 ILE A O 1
ATOM 1460 N N . LEU A 1 169 ? -0.017 -9.974 -6.686 1.00 87.62 169 LEU A N 1
ATOM 1461 C CA . LEU A 1 169 ? -0.664 -10.544 -5.507 1.00 87.62 169 LEU A CA 1
ATOM 1462 C C . LEU A 1 169 ? -0.345 -9.773 -4.207 1.00 87.62 169 LEU A C 1
ATOM 1464 O O . LEU A 1 169 ? -1.296 -9.472 -3.482 1.00 87.62 169 LEU A O 1
ATOM 1468 N N . PRO A 1 170 ? 0.910 -9.374 -3.902 1.00 89.44 170 PRO A N 1
ATOM 1469 C CA . PRO A 1 170 ? 1.219 -8.654 -2.663 1.00 89.44 170 PRO A CA 1
ATOM 1470 C C . PRO A 1 170 ? 0.485 -7.317 -2.536 1.00 89.44 170 PRO A C 1
ATOM 1472 O O . PRO A 1 170 ? -0.046 -6.998 -1.472 1.00 89.44 170 PRO A O 1
ATOM 1475 N N . ASN A 1 171 ? 0.395 -6.561 -3.633 1.00 89.44 171 ASN A N 1
ATOM 1476 C CA . ASN A 1 171 ? -0.309 -5.279 -3.663 1.00 89.44 171 ASN A CA 1
ATOM 1477 C C . ASN A 1 171 ? -1.805 -5.471 -3.434 1.00 89.44 171 ASN A C 1
ATOM 1479 O O . ASN A 1 171 ? -2.419 -4.736 -2.660 1.00 89.44 171 ASN A O 1
ATOM 1483 N N . LEU A 1 172 ? -2.385 -6.502 -4.052 1.00 91.19 172 LEU A N 1
ATOM 1484 C CA . LEU A 1 172 ? -3.801 -6.782 -3.874 1.00 91.19 172 LEU A CA 1
ATOM 1485 C C . LEU A 1 172 ? -4.120 -7.227 -2.443 1.00 91.19 172 LEU A C 1
ATOM 1487 O O . LEU A 1 172 ? -5.135 -6.806 -1.884 1.00 91.19 172 LEU A O 1
ATOM 1491 N N . LEU A 1 173 ? -3.241 -8.019 -1.825 1.00 94.06 173 LEU A N 1
ATOM 1492 C CA . LEU A 1 173 ? -3.369 -8.396 -0.418 1.00 94.06 173 LEU A CA 1
ATOM 1493 C C . LEU A 1 173 ? -3.243 -7.184 0.499 1.00 94.06 173 LEU A C 1
ATOM 1495 O O . LEU A 1 173 ? -4.088 -7.010 1.372 1.00 94.06 173 LEU A O 1
ATOM 1499 N N . ARG A 1 174 ? -2.258 -6.308 0.283 1.00 94.94 174 ARG A N 1
ATOM 1500 C CA . ARG A 1 174 ? -2.146 -5.058 1.043 1.00 94.94 174 ARG A CA 1
ATOM 1501 C C . ARG A 1 174 ? -3.449 -4.267 1.004 1.00 94.94 174 ARG A C 1
ATOM 1503 O O . ARG A 1 174 ? -3.982 -3.955 2.061 1.00 94.94 174 ARG A O 1
ATOM 1510 N N . CYS A 1 175 ? -3.978 -3.995 -0.185 1.00 93.88 175 CYS A N 1
ATOM 1511 C CA . CYS A 1 175 ? -5.212 -3.227 -0.327 1.00 93.88 175 CYS A CA 1
ATOM 1512 C C . CYS A 1 175 ? -6.421 -3.943 0.304 1.00 93.88 175 CYS A C 1
ATOM 1514 O O . CYS A 1 175 ? -7.270 -3.279 0.890 1.00 93.88 175 CYS A O 1
ATOM 1516 N N . LEU A 1 176 ? -6.482 -5.285 0.262 1.00 96.44 176 LEU A N 1
ATOM 1517 C CA . LEU A 1 176 ? -7.516 -6.056 0.969 1.00 96.44 176 LEU A CA 1
ATOM 1518 C C . LEU A 1 176 ? -7.500 -5.764 2.472 1.00 96.44 176 LEU A C 1
ATOM 1520 O O . LEU A 1 176 ? -8.533 -5.449 3.056 1.00 96.44 176 LEU A O 1
ATOM 1524 N N . PHE A 1 177 ? -6.332 -5.908 3.100 1.00 97.75 177 PHE A N 1
ATOM 1525 C CA . PHE A 1 177 ? -6.201 -5.772 4.547 1.00 97.75 177 PHE A CA 1
ATOM 1526 C C . PHE A 1 177 ? -6.257 -4.316 5.004 1.00 97.75 177 PHE A C 1
ATOM 1528 O O . PHE A 1 177 ? -6.806 -4.048 6.066 1.00 97.75 177 PHE A O 1
ATOM 1535 N N . GLU A 1 178 ? -5.736 -3.382 4.213 1.00 97.81 178 GLU A N 1
ATOM 1536 C CA . GLU A 1 178 ? -5.840 -1.945 4.469 1.00 97.81 178 GLU A CA 1
ATOM 1537 C C . GLU A 1 178 ? -7.307 -1.506 4.526 1.00 97.81 178 GLU A C 1
ATOM 1539 O O . GLU A 1 178 ? -7.729 -0.928 5.529 1.00 97.81 178 GLU A O 1
ATOM 1544 N N . ASN A 1 179 ? -8.105 -1.884 3.523 1.00 97.00 179 ASN A N 1
ATOM 1545 C CA . ASN A 1 179 ? -9.535 -1.577 3.500 1.00 97.00 179 ASN A CA 1
ATOM 1546 C C . ASN A 1 179 ? -10.296 -2.304 4.618 1.00 97.00 179 ASN A C 1
ATOM 1548 O O . ASN A 1 179 ? -11.126 -1.696 5.286 1.00 97.00 179 ASN A O 1
ATOM 1552 N N . LEU A 1 180 ? -9.971 -3.571 4.899 1.00 97.75 180 LEU A N 1
ATOM 1553 C CA . LEU A 1 180 ? -10.640 -4.314 5.970 1.00 97.75 180 LEU A CA 1
ATOM 1554 C C . LEU A 1 180 ? -10.364 -3.705 7.353 1.00 97.75 180 LEU A C 1
ATOM 1556 O O . LEU A 1 180 ? -11.267 -3.633 8.183 1.00 97.75 180 LEU A O 1
ATOM 1560 N N . LEU A 1 181 ? -9.131 -3.254 7.616 1.00 98.31 181 LEU A N 1
ATOM 1561 C CA . LEU A 1 181 ? -8.819 -2.530 8.850 1.00 98.31 181 LEU A CA 1
ATOM 1562 C C . LEU A 1 181 ? -9.567 -1.197 8.915 1.00 98.31 181 LEU A C 1
ATOM 1564 O O . LEU A 1 181 ? -10.103 -0.865 9.970 1.00 98.31 181 LEU A O 1
ATOM 1568 N N . TYR A 1 182 ? -9.627 -0.456 7.807 1.00 97.94 182 TYR A N 1
ATOM 1569 C CA . TYR A 1 182 ? -10.406 0.777 7.728 1.00 97.94 182 TYR A CA 1
ATOM 1570 C C . TYR A 1 182 ? -11.884 0.537 8.073 1.00 97.94 182 TYR A C 1
ATOM 1572 O O . TYR A 1 182 ? -12.403 1.210 8.962 1.00 97.94 182 TYR A O 1
ATOM 1580 N N . ASP A 1 183 ? -12.525 -0.464 7.466 1.00 97.19 183 ASP A N 1
ATOM 1581 C CA . ASP A 1 183 ? -13.933 -0.797 7.716 1.00 97.19 183 ASP A CA 1
ATOM 1582 C C . ASP A 1 183 ? -14.177 -1.225 9.166 1.00 97.19 183 ASP A C 1
ATOM 1584 O O . ASP A 1 183 ? -15.191 -0.864 9.762 1.00 97.19 183 ASP A O 1
ATOM 1588 N N . ILE A 1 184 ? -13.243 -1.980 9.755 1.00 97.56 184 ILE A N 1
ATOM 1589 C CA . ILE A 1 184 ? -13.281 -2.346 11.175 1.00 97.56 184 ILE A CA 1
ATOM 1590 C C . ILE A 1 184 ? -13.302 -1.088 12.047 1.00 97.56 184 ILE A C 1
ATOM 1592 O O . ILE A 1 184 ? -14.167 -0.966 12.913 1.00 97.56 184 ILE A O 1
ATOM 1596 N N . PHE A 1 185 ? -12.379 -0.149 11.823 1.00 98.00 185 PHE A N 1
ATOM 1597 C CA . PHE A 1 185 ? -12.310 1.077 12.620 1.00 98.00 185 PHE A CA 1
ATOM 1598 C C . PHE A 1 185 ? -13.517 1.978 12.401 1.00 98.00 185 PHE A C 1
ATOM 1600 O O . PHE A 1 185 ? -14.068 2.487 13.372 1.00 98.00 185 PHE A O 1
ATOM 1607 N N . GLN A 1 186 ? -13.953 2.133 11.152 1.00 96.56 186 GLN A N 1
ATOM 1608 C CA . GLN A 1 186 ? -15.133 2.916 10.807 1.00 96.56 186 GLN A CA 1
ATOM 1609 C C . GLN A 1 186 ? -16.402 2.359 11.459 1.00 96.56 186 GLN A C 1
ATOM 1611 O O . GLN A 1 186 ? -17.285 3.131 11.825 1.00 96.56 186 GLN A O 1
ATOM 1616 N N . ARG A 1 187 ? -16.495 1.032 11.591 1.00 95.38 187 ARG A N 1
ATOM 1617 C CA . ARG A 1 187 ? -17.639 0.357 12.204 1.00 95.38 187 ARG A CA 1
ATOM 1618 C C . ARG A 1 187 ? -17.659 0.507 13.723 1.00 95.38 187 ARG A C 1
ATOM 1620 O O . ARG A 1 187 ? -18.707 0.838 14.257 1.00 95.38 187 ARG A O 1
ATOM 1627 N N . VAL A 1 188 ? -16.537 0.260 14.405 1.00 96.69 188 VAL A N 1
ATOM 1628 C CA . VAL A 1 188 ? -16.523 0.174 15.878 1.00 96.69 188 VAL A CA 1
ATOM 1629 C C . VAL A 1 188 ? -16.196 1.482 16.586 1.00 96.69 188 VAL A C 1
ATOM 1631 O O . VAL A 1 188 ? -16.629 1.664 17.717 1.00 96.69 188 VAL A O 1
ATOM 1634 N N . LEU A 1 189 ? -15.402 2.385 16.005 1.00 97.19 189 LEU A N 1
ATOM 1635 C CA . LEU A 1 189 ? -14.965 3.587 16.721 1.00 97.19 189 LEU A CA 1
ATOM 1636 C C . LEU A 1 189 ? -16.013 4.698 16.645 1.00 97.19 189 LEU A C 1
ATOM 1638 O O . LEU A 1 189 ? -16.589 4.961 15.590 1.00 97.19 189 LEU A O 1
ATOM 1642 N N . ASP A 1 190 ? -16.208 5.401 17.762 1.00 97.12 190 ASP A N 1
ATOM 1643 C CA . ASP A 1 190 ? -17.073 6.580 17.812 1.00 97.12 190 ASP A CA 1
ATOM 1644 C C . ASP A 1 190 ? -16.646 7.637 16.774 1.00 97.12 190 ASP A C 1
ATOM 1646 O O . ASP A 1 190 ? -15.458 7.830 16.497 1.00 97.12 190 ASP A O 1
ATOM 1650 N N . LYS A 1 191 ? -17.614 8.378 16.217 1.00 94.88 191 LYS A N 1
ATOM 1651 C CA . LYS A 1 191 ? -17.376 9.404 15.184 1.00 94.88 191 LYS A CA 1
ATOM 1652 C C . LYS A 1 191 ? -16.358 10.465 15.611 1.00 94.88 191 LYS A C 1
ATOM 1654 O O . LYS A 1 191 ? -15.653 11.003 14.752 1.00 94.88 191 LYS A O 1
ATOM 1659 N N . LYS A 1 192 ? -16.227 10.754 16.909 1.00 95.06 192 LYS A N 1
ATOM 1660 C CA . LYS A 1 192 ? -15.193 11.658 17.443 1.00 95.06 192 LYS A CA 1
ATOM 1661 C C . LYS A 1 192 ? -13.774 11.171 17.135 1.00 95.06 192 LYS A C 1
ATOM 1663 O O . LYS A 1 192 ? -12.871 11.985 16.979 1.00 95.06 192 LYS A O 1
ATOM 1668 N N . HIS A 1 193 ? -13.583 9.865 16.980 1.00 96.25 193 HIS A N 1
ATOM 1669 C CA . HIS A 1 193 ? -12.301 9.224 16.695 1.00 96.25 193 HIS A CA 1
ATOM 1670 C C . HIS A 1 193 ? -12.027 9.029 15.199 1.00 96.25 193 HIS A C 1
ATOM 1672 O O . HIS A 1 193 ? -11.062 8.356 14.844 1.00 96.25 193 HIS A O 1
ATOM 1678 N N . THR A 1 194 ? -12.817 9.643 14.309 1.00 95.75 194 THR A N 1
ATOM 1679 C CA . THR A 1 194 ? -12.619 9.557 12.846 1.00 95.75 194 THR A CA 1
ATOM 1680 C C . THR A 1 194 ? -11.173 9.855 12.434 1.00 95.75 194 THR A C 1
ATOM 1682 O O . THR A 1 194 ? -10.614 9.192 11.565 1.00 95.75 194 THR A O 1
ATOM 1685 N N . GLU A 1 195 ? -10.520 10.815 13.091 1.00 94.81 195 GLU A N 1
ATOM 1686 C CA . GLU A 1 195 ? -9.137 11.201 12.777 1.00 94.81 195 GLU A CA 1
ATOM 1687 C C . GLU A 1 195 ? -8.100 10.112 13.067 1.00 94.81 195 GLU A C 1
ATOM 1689 O O . GLU A 1 195 ? -6.988 10.171 12.534 1.00 94.81 195 GLU A O 1
ATOM 1694 N N . PHE A 1 196 ? -8.448 9.089 13.852 1.00 96.69 196 PHE A N 1
ATOM 1695 C CA . PHE A 1 196 ? -7.559 7.964 14.139 1.00 96.69 196 PHE A CA 1
ATOM 1696 C C . PHE A 1 196 ? -7.372 7.053 12.928 1.00 96.69 196 PHE A C 1
ATOM 1698 O O . PHE A 1 196 ? -6.332 6.413 12.821 1.00 96.69 196 PHE A O 1
ATOM 1705 N N . PHE A 1 197 ? -8.327 7.012 11.997 1.00 96.19 197 PHE A N 1
ATOM 1706 C CA . PHE A 1 197 ? -8.285 6.126 10.827 1.00 96.19 197 PHE A CA 1
ATOM 1707 C C . PHE A 1 197 ? -8.544 6.847 9.494 1.00 96.19 197 PHE A C 1
ATOM 1709 O O . PHE A 1 197 ? -8.372 6.247 8.432 1.00 96.19 197 PHE A O 1
ATOM 1716 N N . PHE A 1 198 ? -8.883 8.141 9.517 1.00 96.00 198 PHE A N 1
ATOM 1717 C CA . PHE A 1 198 ? -9.164 8.942 8.325 1.00 96.00 198 PHE A CA 1
ATOM 1718 C C . PHE A 1 198 ? -8.538 10.342 8.400 1.00 96.00 198 PHE A C 1
ATOM 1720 O O . PHE A 1 198 ? -8.687 11.063 9.386 1.00 96.00 198 PHE A O 1
ATOM 1727 N N . PHE A 1 199 ? -7.866 10.762 7.329 1.00 91.06 199 PHE A N 1
ATOM 1728 C CA . PHE A 1 199 ? -7.378 12.127 7.159 1.00 91.06 199 PHE A CA 1
ATOM 1729 C C . PHE A 1 199 ? -8.482 13.011 6.575 1.00 91.06 199 PHE A C 1
ATOM 1731 O O . PHE A 1 199 ? -8.664 13.055 5.357 1.00 91.06 199 PHE A O 1
ATOM 1738 N N . LYS A 1 200 ? -9.184 13.766 7.431 1.00 87.44 200 LYS A N 1
ATOM 1739 C CA . LYS A 1 200 ? -10.257 14.685 7.002 1.00 87.44 200 LYS A CA 1
ATOM 1740 C C . LYS A 1 200 ? -9.785 15.686 5.941 1.00 87.44 200 LYS A C 1
ATOM 1742 O O . LYS A 1 200 ? -10.437 15.833 4.914 1.00 87.44 200 LYS A O 1
ATOM 1747 N N . SER A 1 201 ? -8.617 16.297 6.140 1.00 85.31 201 SER A N 1
ATOM 1748 C CA . SER A 1 201 ? -8.041 17.293 5.221 1.00 85.31 201 SER A CA 1
ATOM 1749 C C . SER A 1 201 ? -7.701 16.751 3.830 1.00 85.31 201 SER A C 1
ATOM 1751 O O . SER A 1 201 ? -7.646 17.514 2.871 1.00 85.31 201 SER A O 1
ATOM 1753 N N . GLN A 1 202 ? -7.486 15.440 3.703 1.00 87.00 202 GLN A N 1
ATOM 1754 C CA . GLN A 1 202 ? -7.130 14.778 2.444 1.00 87.00 202 GLN A CA 1
ATOM 1755 C C . GLN A 1 202 ? -8.259 13.885 1.915 1.00 87.00 202 GLN A C 1
ATOM 1757 O O . GLN A 1 202 ? -8.088 13.243 0.884 1.00 87.00 202 GLN A O 1
ATOM 1762 N N . SER A 1 203 ? -9.392 13.823 2.625 1.00 89.75 203 SER A N 1
ATOM 1763 C CA . SER A 1 203 ? -10.524 12.941 2.324 1.00 89.75 203 SER A CA 1
ATOM 1764 C C . SER A 1 203 ? -10.109 11.497 2.009 1.00 89.75 203 SER A C 1
ATOM 1766 O O . SER A 1 203 ? -10.644 10.876 1.092 1.00 89.75 203 SER A O 1
ATOM 1768 N N . ARG A 1 204 ? -9.141 10.954 2.758 1.00 92.25 204 ARG A N 1
ATOM 1769 C CA . ARG A 1 204 ? -8.627 9.595 2.539 1.00 92.25 204 ARG A CA 1
ATOM 1770 C C . ARG A 1 204 ? -8.411 8.836 3.841 1.00 92.25 204 ARG A C 1
ATOM 1772 O O . ARG A 1 204 ? -8.113 9.436 4.874 1.00 92.25 204 ARG A O 1
ATOM 1779 N N . ALA A 1 205 ? -8.522 7.511 3.775 1.00 93.06 205 ALA A N 1
ATOM 1780 C CA . ALA A 1 205 ? -8.111 6.626 4.859 1.00 93.06 205 ALA A CA 1
ATOM 1781 C C . ALA A 1 205 ? -6.621 6.819 5.184 1.00 93.06 205 ALA A C 1
ATOM 1783 O O . ALA A 1 205 ? -5.828 7.232 4.331 1.00 93.06 205 ALA A O 1
ATOM 1784 N N . ARG A 1 206 ? -6.243 6.540 6.431 1.00 93.81 206 ARG A N 1
ATOM 1785 C CA . ARG A 1 206 ? -4.831 6.490 6.818 1.00 93.81 206 ARG A CA 1
ATOM 1786 C C . ARG A 1 206 ? -4.126 5.314 6.159 1.00 93.81 206 ARG A C 1
ATOM 1788 O O . ARG A 1 206 ? -4.739 4.282 5.914 1.00 93.81 206 ARG A O 1
ATOM 1795 N N . ASP A 1 207 ? -2.824 5.476 5.943 1.00 94.19 207 ASP A N 1
ATOM 1796 C CA . ASP A 1 207 ? -2.009 4.455 5.291 1.00 94.19 207 ASP A CA 1
ATOM 1797 C C . ASP A 1 207 ? -1.955 3.169 6.137 1.00 94.19 207 ASP A C 1
ATOM 1799 O O . ASP A 1 207 ? -1.962 3.209 7.374 1.00 94.19 207 ASP A O 1
ATOM 1803 N N . PHE A 1 208 ? -1.812 2.020 5.477 1.00 96.56 208 PHE A N 1
ATOM 1804 C CA . PHE A 1 208 ? -1.834 0.702 6.121 1.00 96.56 208 PHE A CA 1
ATOM 1805 C C . PHE A 1 208 ? -0.938 0.564 7.366 1.00 96.56 208 PHE A C 1
ATOM 1807 O O . PHE A 1 208 ? -1.343 -0.039 8.357 1.00 96.56 208 PHE A O 1
ATOM 1814 N N . SER A 1 209 ? 0.267 1.148 7.364 1.00 97.00 209 SER A N 1
ATOM 1815 C CA . SER A 1 209 ? 1.173 1.106 8.525 1.00 97.00 209 SER A CA 1
ATOM 1816 C C . SER A 1 209 ? 0.575 1.775 9.766 1.00 97.00 209 SER A C 1
ATOM 1818 O O . SER A 1 209 ? 0.742 1.272 10.878 1.00 97.00 209 SER A O 1
ATOM 1820 N N . GLN A 1 210 ? -0.155 2.876 9.580 1.00 97.06 210 GLN A N 1
ATOM 1821 C CA . GLN A 1 210 ? -0.835 3.604 10.647 1.00 97.06 210 GLN A CA 1
ATOM 1822 C C . GLN A 1 210 ? -2.048 2.824 11.157 1.00 97.06 210 GLN A C 1
ATOM 1824 O O . GLN A 1 210 ? -2.250 2.735 12.367 1.00 97.06 210 GLN A O 1
ATOM 1829 N N . LEU A 1 211 ? -2.802 2.189 10.255 1.00 98.25 211 LEU A N 1
ATOM 1830 C CA . LEU A 1 211 ? -3.927 1.320 10.615 1.00 98.25 211 LEU A CA 1
ATOM 1831 C C . LEU A 1 211 ? -3.469 0.091 11.417 1.00 98.25 211 LEU A C 1
ATOM 1833 O O . LEU A 1 211 ? -4.079 -0.255 12.429 1.00 98.25 211 LEU A O 1
ATOM 1837 N N . ILE A 1 212 ? -2.354 -0.535 11.029 1.00 98.19 212 ILE A N 1
ATOM 1838 C CA . ILE A 1 212 ? -1.744 -1.638 11.790 1.00 98.19 212 ILE A CA 1
ATOM 1839 C C . ILE A 1 212 ? -1.292 -1.156 13.170 1.00 98.19 212 ILE A C 1
ATOM 1841 O O . ILE A 1 212 ? -1.487 -1.859 14.163 1.00 98.19 212 ILE A O 1
ATOM 1845 N N . ALA A 1 213 ? -0.684 0.029 13.251 1.00 97.75 213 ALA A N 1
ATOM 1846 C CA . ALA A 1 213 ? -0.236 0.589 14.519 1.00 97.75 213 ALA A CA 1
ATOM 1847 C C . ALA A 1 213 ? -1.416 0.865 15.463 1.00 97.75 213 ALA A C 1
ATOM 1849 O O . ALA A 1 213 ? -1.349 0.491 16.634 1.00 97.75 213 ALA A O 1
ATOM 1850 N N . LEU A 1 214 ? -2.515 1.424 14.945 1.00 97.81 214 LEU A N 1
ATOM 1851 C CA . LEU A 1 214 ? -3.751 1.624 15.699 1.00 97.81 214 LEU A CA 1
ATOM 1852 C C . LEU A 1 214 ? -4.327 0.289 16.194 1.00 97.81 214 LEU A C 1
ATOM 1854 O O . LEU A 1 214 ? -4.598 0.148 17.384 1.00 97.81 214 LEU A O 1
ATOM 1858 N N . MET A 1 215 ? -4.423 -0.720 15.321 1.00 97.69 215 MET A N 1
ATOM 1859 C CA . MET A 1 215 ? -4.884 -2.065 15.696 1.00 97.69 215 MET A CA 1
ATOM 1860 C C . MET A 1 215 ? -4.019 -2.659 16.815 1.00 97.69 215 MET A C 1
ATOM 1862 O O . MET A 1 215 ? -4.533 -3.232 17.771 1.00 97.69 215 MET A O 1
ATOM 1866 N N . ASN A 1 216 ? -2.698 -2.494 16.726 1.00 97.62 216 ASN A N 1
ATOM 1867 C CA . ASN A 1 216 ? -1.760 -3.001 17.722 1.00 97.62 216 ASN A CA 1
ATOM 1868 C C . ASN A 1 216 ? -1.887 -2.309 19.089 1.00 97.62 216 ASN A C 1
ATOM 1870 O O . ASN A 1 216 ? -1.593 -2.934 20.102 1.00 97.62 216 ASN A O 1
ATOM 1874 N N . ILE A 1 217 ? -2.303 -1.040 19.124 1.00 96.94 217 ILE A N 1
ATOM 1875 C CA . ILE A 1 217 ? -2.578 -0.322 20.376 1.00 96.94 217 ILE A CA 1
ATOM 1876 C C . ILE A 1 217 ? -3.891 -0.817 20.990 1.00 96.94 217 ILE A C 1
ATOM 1878 O O . ILE A 1 217 ? -3.933 -1.106 22.184 1.00 96.94 217 ILE A O 1
ATOM 1882 N N . LEU A 1 218 ? -4.944 -0.940 20.176 1.00 96.50 218 LEU A N 1
ATOM 1883 C CA . LEU A 1 218 ? -6.298 -1.233 20.653 1.00 96.50 218 LEU A CA 1
ATOM 1884 C C . LEU A 1 218 ? -6.522 -2.714 20.992 1.00 96.50 218 LEU A C 1
ATOM 1886 O O . LEU A 1 218 ? -7.358 -3.017 21.845 1.00 96.50 218 LEU A O 1
ATOM 1890 N N . LYS A 1 219 ? -5.783 -3.646 20.369 1.00 95.06 219 LYS A N 1
ATOM 1891 C CA . LYS A 1 219 ? -6.011 -5.097 20.521 1.00 95.06 219 LYS A CA 1
ATOM 1892 C C . LYS A 1 219 ? -6.017 -5.567 21.980 1.00 95.06 219 LYS A C 1
ATOM 1894 O O . LYS A 1 219 ? -6.937 -6.249 22.401 1.00 95.06 219 LYS A O 1
ATOM 1899 N N . ASP A 1 220 ? -5.041 -5.163 22.792 1.00 91.81 220 ASP A N 1
ATOM 1900 C CA . ASP A 1 220 ? -4.841 -5.778 24.114 1.00 91.81 220 ASP A CA 1
ATOM 1901 C C . ASP A 1 220 ? -5.740 -5.193 25.212 1.00 91.81 220 ASP A C 1
ATOM 1903 O O . ASP A 1 220 ? -5.784 -5.736 26.320 1.00 91.81 220 ASP A O 1
ATOM 1907 N N . LYS A 1 221 ? -6.451 -4.098 24.923 1.00 90.75 221 LYS A N 1
ATOM 1908 C CA . LYS A 1 221 ? -7.289 -3.387 25.892 1.00 90.75 221 LYS A CA 1
ATOM 1909 C C . LYS A 1 221 ? -8.697 -3.207 25.349 1.00 90.75 221 LYS A C 1
ATOM 1911 O O . LYS A 1 221 ? -9.591 -3.958 25.730 1.00 90.75 221 LYS A O 1
ATOM 1916 N N . ASP A 1 222 ? -8.878 -2.264 24.436 1.00 93.50 222 ASP A N 1
ATOM 1917 C CA . ASP A 1 222 ? -10.200 -1.837 23.990 1.00 93.50 222 ASP A CA 1
ATOM 1918 C C . ASP A 1 222 ? -10.904 -2.882 23.113 1.00 93.50 222 ASP A C 1
ATOM 1920 O O . ASP A 1 222 ? -12.116 -3.061 23.204 1.00 93.50 222 ASP A O 1
ATOM 1924 N N . PHE A 1 223 ? -10.154 -3.627 22.295 1.00 94.50 223 PHE A N 1
ATOM 1925 C CA . PHE A 1 223 ? -10.719 -4.665 21.426 1.00 94.50 223 PHE A CA 1
ATOM 1926 C C . PHE A 1 223 ? -10.721 -6.067 22.043 1.00 94.50 223 PHE A C 1
ATOM 1928 O O . PHE A 1 223 ? -11.417 -6.962 21.543 1.00 94.50 223 PHE A O 1
ATOM 1935 N N . LYS A 1 224 ? -9.982 -6.267 23.139 1.00 92.56 224 LYS A N 1
ATOM 1936 C CA . LYS A 1 224 ? -9.814 -7.568 23.796 1.00 92.56 224 LYS A CA 1
ATOM 1937 C C . LYS A 1 224 ? -11.137 -8.284 24.112 1.00 92.56 224 LYS A C 1
ATOM 1939 O O . LYS A 1 224 ? -11.212 -9.487 23.829 1.00 92.56 224 LYS A O 1
ATOM 1944 N N . PRO A 1 225 ? -12.192 -7.604 24.618 1.00 91.31 225 PRO A N 1
ATOM 1945 C CA . PRO A 1 225 ? -13.470 -8.253 24.928 1.00 91.31 225 PRO A CA 1
ATOM 1946 C C . PRO A 1 225 ? -14.116 -8.952 23.725 1.00 91.31 225 PRO A C 1
ATOM 1948 O O . PRO A 1 225 ? -14.727 -10.013 23.865 1.00 91.31 225 PRO A O 1
ATOM 1951 N N . TYR A 1 226 ? -13.934 -8.402 22.526 1.00 89.69 226 TYR A N 1
ATOM 1952 C CA . TYR A 1 226 ? -14.606 -8.881 21.323 1.00 89.69 226 TYR A CA 1
ATOM 1953 C C . TYR A 1 226 ? -13.808 -9.998 20.640 1.00 89.69 226 TYR A C 1
ATOM 1955 O O . TYR A 1 226 ? -14.372 -11.001 20.189 1.00 89.69 226 TYR A O 1
ATOM 1963 N N . HIS A 1 227 ? -12.479 -9.893 20.585 1.00 85.38 227 HIS A N 1
ATOM 1964 C CA . HIS A 1 227 ? -11.682 -10.852 19.819 1.00 85.38 227 HIS A CA 1
ATOM 1965 C C . HIS A 1 227 ? -11.198 -12.069 20.625 1.00 85.38 227 HIS A C 1
ATOM 1967 O O . HIS A 1 227 ? -10.850 -13.074 20.010 1.00 85.38 227 HIS A O 1
ATOM 1973 N N . LYS A 1 228 ? -11.210 -12.039 21.969 1.00 81.50 228 LYS A N 1
ATOM 1974 C CA . LYS A 1 228 ? -10.787 -13.173 22.829 1.00 81.50 228 LYS A CA 1
ATOM 1975 C C . LYS A 1 228 ? -9.443 -13.784 22.382 1.00 81.50 228 LYS A C 1
ATOM 1977 O O . LYS A 1 228 ? -9.366 -14.956 22.031 1.00 81.50 228 LYS A O 1
ATOM 1982 N N . ASP A 1 229 ? -8.414 -12.943 22.284 1.00 81.56 229 ASP A N 1
ATOM 1983 C CA . ASP A 1 229 ? -7.042 -13.291 21.859 1.00 81.56 229 ASP A CA 1
ATOM 1984 C C . ASP A 1 229 ? -6.863 -13.787 20.405 1.00 81.56 229 ASP A C 1
ATOM 1986 O O . ASP A 1 229 ? -5.750 -14.139 19.997 1.00 81.56 229 ASP A O 1
ATOM 1990 N N . SER A 1 230 ? -7.908 -13.728 19.562 1.00 86.19 230 SER A N 1
ATOM 1991 C CA . SER A 1 230 ? -7.754 -14.008 18.124 1.00 86.19 230 SER A CA 1
ATOM 1992 C C . SER A 1 230 ? -6.892 -12.967 17.395 1.00 86.19 230 SER A C 1
ATOM 1994 O O . SER A 1 230 ? -6.184 -13.326 16.456 1.00 86.19 230 SER A O 1
ATOM 1996 N N . LEU A 1 231 ? -6.897 -11.703 17.839 1.00 90.94 231 LEU A N 1
ATOM 1997 C CA . LEU A 1 231 ? -6.003 -10.636 17.373 1.00 90.94 231 LEU A CA 1
ATOM 1998 C C . LEU A 1 231 ? -4.766 -10.539 18.274 1.00 90.94 231 LEU A C 1
ATOM 2000 O O . LEU A 1 231 ? -4.645 -9.656 19.115 1.00 90.94 231 LEU A O 1
ATOM 2004 N N . ASN A 1 232 ? -3.840 -11.478 18.113 1.00 90.19 232 ASN A N 1
ATOM 2005 C CA . ASN A 1 232 ? -2.592 -11.520 18.880 1.00 90.19 232 ASN A CA 1
ATOM 2006 C C . ASN A 1 232 ? -1.407 -10.903 18.115 1.00 90.19 232 ASN A C 1
ATOM 2008 O O . ASN A 1 232 ? -1.523 -10.476 16.965 1.00 90.19 232 ASN A O 1
ATOM 2012 N N . GLN A 1 233 ? -0.229 -10.882 18.748 1.00 94.69 233 GLN A N 1
ATOM 2013 C CA . GLN A 1 233 ? 0.976 -10.303 18.151 1.00 94.69 233 GLN A CA 1
ATOM 2014 C C . GLN A 1 233 ? 1.385 -10.978 16.836 1.00 94.69 233 GLN A C 1
ATOM 2016 O O . GLN A 1 233 ? 1.898 -10.305 15.949 1.00 94.69 233 GLN A O 1
ATOM 2021 N N . ASN A 1 234 ? 1.114 -12.276 16.672 1.00 92.81 234 ASN A N 1
ATOM 2022 C CA . ASN A 1 234 ? 1.387 -12.974 15.419 1.00 92.81 234 ASN A CA 1
ATOM 2023 C C . ASN A 1 234 ? 0.527 -12.422 14.269 1.00 92.81 234 ASN A C 1
ATOM 2025 O O . ASN A 1 234 ? 1.042 -12.230 13.175 1.00 92.81 234 ASN A O 1
ATOM 2029 N N . ILE A 1 235 ? -0.746 -12.080 14.509 1.00 93.69 235 ILE A N 1
ATOM 2030 C CA . ILE A 1 235 ? -1.580 -11.405 13.498 1.00 93.69 235 ILE A CA 1
ATOM 2031 C C . ILE A 1 235 ? -0.977 -10.054 13.099 1.00 93.69 235 ILE A C 1
ATOM 2033 O O . ILE A 1 235 ? -0.860 -9.764 11.910 1.00 93.69 235 ILE A O 1
ATOM 2037 N N . ILE A 1 236 ? -0.531 -9.258 14.075 1.00 97.06 236 ILE A N 1
ATOM 2038 C CA . ILE A 1 236 ? 0.120 -7.966 13.811 1.00 97.06 236 ILE A CA 1
ATOM 2039 C C . ILE A 1 236 ? 1.409 -8.142 13.005 1.00 97.06 236 ILE A C 1
ATOM 2041 O O . ILE A 1 236 ? 1.641 -7.390 12.059 1.00 97.06 236 ILE A O 1
ATOM 2045 N N . SER A 1 237 ? 2.237 -9.133 13.342 1.00 96.31 237 SER A N 1
ATOM 2046 C CA . SER A 1 237 ? 3.461 -9.434 12.597 1.00 96.31 237 SER A CA 1
ATOM 2047 C C . SER A 1 237 ? 3.161 -9.795 11.147 1.00 96.31 237 SER A C 1
ATOM 2049 O O . SER A 1 237 ? 3.790 -9.240 10.251 1.00 96.31 237 SER A O 1
ATOM 2051 N N . ILE A 1 238 ? 2.151 -10.633 10.890 1.00 94.81 238 ILE A N 1
ATOM 2052 C CA . ILE A 1 238 ? 1.826 -10.991 9.508 1.00 94.81 238 ILE A CA 1
ATOM 2053 C C . ILE A 1 238 ? 1.237 -9.793 8.741 1.00 94.81 238 ILE A C 1
ATOM 2055 O O . ILE A 1 238 ? 1.563 -9.609 7.573 1.00 94.81 238 ILE A O 1
ATOM 2059 N N . LEU A 1 239 ? 0.429 -8.933 9.373 1.00 96.88 239 LEU A N 1
ATOM 2060 C CA . LEU A 1 239 ? -0.039 -7.693 8.734 1.00 96.88 239 LEU A CA 1
ATOM 2061 C C . LEU A 1 239 ? 1.128 -6.773 8.344 1.00 96.88 239 LEU A C 1
ATOM 2063 O O . LEU A 1 239 ? 1.118 -6.207 7.252 1.00 96.88 239 LEU A O 1
ATOM 2067 N N . LYS A 1 240 ? 2.152 -6.654 9.199 1.00 96.44 240 LYS A N 1
ATOM 2068 C CA . LYS A 1 240 ? 3.383 -5.911 8.879 1.00 96.44 240 LYS A CA 1
ATOM 2069 C C . LY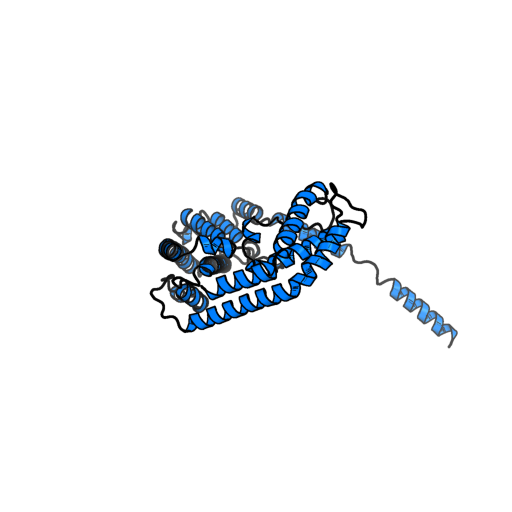S A 1 240 ? 4.145 -6.547 7.724 1.00 96.44 240 LYS A C 1
ATOM 2071 O O . LYS A 1 240 ? 4.600 -5.834 6.842 1.00 96.44 240 LYS A O 1
ATOM 2076 N N . GLU A 1 241 ? 4.246 -7.868 7.690 1.00 94.56 241 GLU A N 1
ATOM 2077 C CA . GLU A 1 241 ? 4.857 -8.567 6.563 1.00 94.56 241 GLU A CA 1
ATOM 2078 C C . GLU A 1 241 ? 4.091 -8.306 5.254 1.00 94.56 241 GLU A C 1
ATOM 2080 O O . GLU A 1 241 ? 4.700 -7.925 4.260 1.00 94.56 241 GLU A O 1
ATOM 2085 N N . ILE A 1 242 ? 2.755 -8.397 5.253 1.00 94.06 242 ILE A N 1
ATOM 2086 C CA . ILE A 1 242 ? 1.921 -8.052 4.085 1.00 94.06 242 ILE A CA 1
ATOM 2087 C C . ILE A 1 242 ? 2.153 -6.595 3.665 1.00 94.06 242 ILE A C 1
ATOM 2089 O O . ILE A 1 242 ? 2.274 -6.308 2.475 1.00 94.06 242 ILE A O 1
ATOM 2093 N N . GLN A 1 243 ? 2.248 -5.675 4.630 1.00 94.19 243 GLN A N 1
ATOM 2094 C CA . GLN A 1 243 ? 2.572 -4.271 4.377 1.00 94.19 243 GLN A CA 1
ATOM 2095 C C . GLN A 1 243 ? 3.957 -4.107 3.741 1.00 94.19 243 GLN A C 1
ATOM 2097 O O . GLN A 1 243 ? 4.104 -3.287 2.837 1.00 94.19 243 GLN A O 1
ATOM 2102 N N . MET A 1 244 ? 4.954 -4.881 4.166 1.00 90.62 244 MET A N 1
ATOM 2103 C CA . MET A 1 244 ? 6.286 -4.873 3.563 1.00 90.62 244 MET A CA 1
ATOM 2104 C C . MET A 1 244 ? 6.247 -5.404 2.129 1.00 90.62 244 MET A C 1
ATOM 2106 O O . MET A 1 244 ? 6.710 -4.711 1.226 1.00 90.62 244 MET A O 1
ATOM 2110 N N . PHE A 1 245 ? 5.638 -6.571 1.889 1.00 86.94 245 PHE A N 1
ATOM 2111 C CA . PHE A 1 245 ? 5.564 -7.161 0.546 1.00 86.94 245 PHE A CA 1
ATOM 2112 C C . PHE A 1 245 ? 4.741 -6.309 -0.428 1.00 86.94 245 PHE A C 1
ATOM 2114 O O . PHE A 1 245 ? 5.135 -6.148 -1.577 1.00 86.94 245 PHE A O 1
ATOM 2121 N N . GLY A 1 246 ? 3.637 -5.707 0.021 1.00 84.56 246 GLY A N 1
ATOM 2122 C CA . GLY A 1 246 ? 2.824 -4.787 -0.787 1.00 84.56 246 GLY A CA 1
ATOM 2123 C C . GLY A 1 246 ? 3.400 -3.370 -0.927 1.00 84.56 246 GLY A C 1
ATOM 2124 O O . GLY A 1 246 ? 2.748 -2.495 -1.496 1.00 84.56 246 GLY A O 1
ATOM 2125 N N . ASN A 1 247 ? 4.577 -3.105 -0.354 1.00 83.94 247 ASN A N 1
ATOM 2126 C CA . ASN A 1 247 ? 5.385 -1.910 -0.620 1.00 83.94 247 ASN A CA 1
ATOM 2127 C C . ASN A 1 247 ? 6.578 -2.209 -1.533 1.00 83.94 247 ASN A C 1
ATOM 2129 O O . ASN A 1 247 ? 7.279 -1.278 -1.931 1.00 83.94 247 ASN A O 1
ATOM 2133 N N . LEU A 1 248 ? 6.829 -3.482 -1.847 1.00 77.56 248 LEU A N 1
ATOM 2134 C CA . LEU A 1 248 ? 7.906 -3.846 -2.748 1.00 77.56 248 LEU A CA 1
ATOM 2135 C C . LEU A 1 248 ? 7.625 -3.298 -4.144 1.00 77.56 248 LEU A C 1
ATOM 2137 O O . LEU A 1 248 ? 6.504 -3.321 -4.657 1.00 77.56 248 LEU A O 1
ATOM 2141 N N . THR A 1 249 ? 8.685 -2.830 -4.784 1.00 65.25 249 THR A N 1
ATOM 2142 C CA . THR A 1 249 ? 8.645 -2.495 -6.205 1.00 65.25 249 THR A CA 1
ATOM 2143 C C . THR A 1 249 ? 8.409 -3.763 -7.029 1.00 65.25 249 THR A C 1
ATOM 2145 O O . THR A 1 249 ? 8.804 -4.859 -6.629 1.00 65.25 249 THR A O 1
ATOM 2148 N N . VAL A 1 250 ? 7.821 -3.621 -8.222 1.00 57.81 250 VAL A N 1
ATOM 2149 C CA . VAL A 1 250 ? 7.563 -4.736 -9.161 1.00 57.81 250 VAL A CA 1
ATOM 2150 C C . VAL A 1 250 ? 8.807 -5.625 -9.361 1.00 57.81 250 VAL A C 1
ATOM 2152 O O . VAL A 1 250 ? 8.688 -6.844 -9.461 1.00 57.81 250 VAL A O 1
ATOM 2155 N N . HIS A 1 251 ? 10.009 -5.040 -9.326 1.00 54.28 251 HIS A N 1
ATOM 2156 C CA . HIS A 1 251 ? 11.290 -5.747 -9.485 1.00 54.28 251 HIS A CA 1
ATOM 2157 C C . HIS A 1 251 ? 11.714 -6.572 -8.279 1.00 54.28 251 HIS A C 1
ATOM 2159 O O . HIS A 1 251 ? 12.270 -7.656 -8.441 1.00 54.28 251 HIS A O 1
ATOM 2165 N N . GLN A 1 252 ? 11.441 -6.085 -7.072 1.00 58.91 252 GLN A N 1
ATOM 2166 C CA . GLN A 1 252 ? 11.670 -6.853 -5.849 1.00 58.91 252 GLN A CA 1
ATOM 2167 C C . GLN A 1 252 ? 10.699 -8.036 -5.773 1.00 58.91 252 GLN A C 1
ATOM 2169 O O . GLN A 1 252 ? 11.090 -9.130 -5.371 1.00 58.91 252 GLN A O 1
ATOM 2174 N N . ILE A 1 253 ? 9.462 -7.837 -6.234 1.00 62.06 253 ILE A N 1
ATOM 2175 C CA . ILE A 1 253 ? 8.439 -8.880 -6.258 1.00 62.06 253 ILE A CA 1
ATOM 2176 C C . ILE A 1 253 ? 8.792 -9.990 -7.264 1.00 62.06 253 ILE A C 1
ATOM 2178 O O . ILE A 1 253 ? 8.673 -11.168 -6.933 1.00 62.06 253 ILE A O 1
ATOM 2182 N N . LEU A 1 254 ? 9.297 -9.638 -8.454 1.00 58.19 254 LEU A N 1
ATOM 2183 C CA . LEU A 1 254 ? 9.693 -10.584 -9.511 1.00 58.19 254 LEU A CA 1
ATOM 2184 C C . LEU A 1 254 ? 10.679 -11.676 -9.059 1.00 58.19 254 LEU A C 1
ATOM 2186 O O . LEU A 1 254 ? 10.704 -12.750 -9.651 1.00 58.19 254 LEU A O 1
ATOM 2190 N N . ARG A 1 255 ? 11.498 -11.405 -8.035 1.00 58.56 255 ARG A N 1
ATOM 2191 C CA . ARG A 1 255 ? 12.491 -12.354 -7.502 1.00 58.56 255 ARG A CA 1
ATOM 2192 C C . ARG A 1 255 ? 12.000 -13.156 -6.293 1.00 58.56 255 ARG A C 1
ATOM 2194 O O . ARG A 1 255 ? 12.678 -14.097 -5.902 1.00 58.56 255 ARG A O 1
ATOM 2201 N N . GLN A 1 256 ? 10.892 -12.754 -5.672 1.00 62.91 256 GLN A N 1
ATOM 2202 C CA . GLN A 1 256 ? 10.468 -13.255 -4.355 1.00 62.91 256 GLN A CA 1
ATOM 2203 C C . GLN A 1 256 ? 9.076 -13.890 -4.354 1.00 62.91 256 GLN A C 1
ATOM 2205 O O . GLN A 1 256 ? 8.712 -14.545 -3.380 1.00 62.91 256 GLN A O 1
ATOM 2210 N N . VAL A 1 257 ? 8.280 -13.658 -5.399 1.00 65.69 257 VAL A N 1
ATOM 2211 C CA . VAL A 1 257 ? 6.870 -14.044 -5.421 1.00 65.69 257 VAL A CA 1
ATOM 2212 C C . VAL A 1 257 ? 6.607 -14.954 -6.607 1.00 65.69 257 VAL A C 1
ATOM 2214 O O . VAL A 1 257 ? 6.446 -14.518 -7.747 1.00 65.69 257 VAL A O 1
ATOM 2217 N N . ASP A 1 258 ? 6.576 -16.241 -6.299 1.00 70.00 258 ASP A N 1
ATOM 2218 C CA . ASP A 1 258 ? 6.301 -17.345 -7.201 1.00 70.00 258 ASP A CA 1
ATOM 2219 C C . ASP A 1 258 ? 5.120 -18.184 -6.677 1.00 70.00 258 ASP A C 1
ATOM 2221 O O . ASP A 1 258 ? 4.345 -17.768 -5.806 1.00 70.00 258 ASP A O 1
ATOM 2225 N N . LYS A 1 259 ? 4.953 -19.385 -7.232 1.00 77.88 259 LYS A N 1
ATOM 2226 C CA . LYS A 1 259 ? 3.939 -20.324 -6.757 1.00 77.88 259 LYS A CA 1
ATOM 2227 C C . LYS A 1 259 ? 4.172 -20.733 -5.300 1.00 77.88 259 LYS A C 1
ATOM 2229 O O . LYS A 1 259 ? 3.200 -20.824 -4.552 1.00 77.88 259 LYS A O 1
ATOM 2234 N N . ASP A 1 260 ? 5.423 -20.939 -4.900 1.00 79.25 260 ASP A N 1
ATOM 2235 C CA . ASP A 1 260 ? 5.766 -21.377 -3.549 1.00 79.25 260 ASP A CA 1
ATOM 2236 C C . ASP A 1 260 ? 5.431 -20.285 -2.532 1.00 79.25 260 ASP A C 1
ATOM 2238 O O . ASP A 1 260 ? 4.885 -20.584 -1.469 1.00 79.25 260 ASP A O 1
ATOM 2242 N N . PHE A 1 261 ? 5.629 -19.011 -2.889 1.00 82.44 261 PHE A N 1
ATOM 2243 C CA . PHE A 1 261 ? 5.108 -17.888 -2.115 1.00 82.44 261 PHE A CA 1
ATOM 2244 C C . PHE A 1 261 ? 3.590 -18.004 -1.939 1.00 82.44 261 PHE A C 1
ATOM 2246 O O . PHE A 1 261 ? 3.102 -17.970 -0.810 1.00 82.44 261 PHE A O 1
ATOM 2253 N N . ALA A 1 262 ? 2.819 -18.169 -3.018 1.00 83.56 262 ALA A N 1
ATOM 2254 C CA . ALA A 1 262 ? 1.364 -18.278 -2.905 1.00 83.56 262 ALA A CA 1
ATOM 2255 C C . ALA A 1 262 ? 0.946 -19.469 -2.020 1.00 83.56 262 ALA A C 1
ATOM 2257 O O . ALA A 1 262 ? 0.091 -19.326 -1.143 1.00 83.56 262 ALA A O 1
ATOM 2258 N N . ASP A 1 263 ? 1.577 -20.629 -2.171 1.00 84.06 263 ASP A N 1
ATOM 2259 C CA . ASP A 1 263 ? 1.253 -21.812 -1.371 1.00 84.06 263 ASP A CA 1
ATOM 2260 C C . ASP A 1 263 ? 1.593 -21.618 0.120 1.00 84.06 263 ASP A C 1
ATOM 2262 O O . ASP A 1 263 ? 0.758 -21.912 0.985 1.00 84.06 263 ASP A O 1
ATOM 2266 N N . GLN A 1 264 ? 2.749 -21.026 0.435 1.00 85.69 264 GLN A N 1
ATOM 2267 C CA . GLN A 1 264 ? 3.150 -20.687 1.809 1.00 85.69 264 GLN A CA 1
ATOM 2268 C C . GLN A 1 264 ? 2.222 -19.643 2.443 1.00 85.69 264 GLN A C 1
ATOM 2270 O O . GLN A 1 264 ? 1.864 -19.727 3.625 1.00 85.69 264 GLN A O 1
ATOM 2275 N N . TRP A 1 265 ? 1.813 -18.644 1.662 1.00 90.81 265 TRP A N 1
ATOM 2276 C CA . TRP A 1 265 ? 1.028 -17.523 2.161 1.00 90.81 265 TRP A CA 1
ATOM 2277 C C . TRP A 1 265 ? -0.454 -17.832 2.275 1.00 90.81 265 TRP A C 1
ATOM 2279 O O . TRP A 1 265 ? -1.103 -17.283 3.165 1.00 90.81 265 TRP A O 1
ATOM 2289 N N . LYS A 1 266 ? -0.995 -18.751 1.472 1.00 91.31 266 LYS A N 1
ATOM 2290 C CA . LYS A 1 266 ? -2.417 -19.117 1.488 1.00 91.31 266 LYS A CA 1
ATOM 2291 C C . LYS A 1 266 ? -2.946 -19.355 2.903 1.00 91.31 266 LYS A C 1
ATOM 2293 O O . LYS A 1 266 ? -3.944 -18.754 3.306 1.00 91.31 266 LYS A O 1
ATOM 2298 N N . GLN A 1 267 ? -2.284 -20.217 3.674 1.00 87.44 267 GLN A N 1
ATOM 2299 C CA . GLN A 1 267 ? -2.733 -20.552 5.029 1.00 87.44 267 GLN A CA 1
ATOM 2300 C C . GLN A 1 267 ? -2.644 -19.345 5.972 1.00 87.44 267 GLN A C 1
ATOM 2302 O O . GLN A 1 267 ? -3.569 -19.096 6.747 1.00 87.44 267 GLN A O 1
ATOM 2307 N N . ARG A 1 268 ? -1.564 -18.557 5.876 1.00 91.62 268 ARG A N 1
ATOM 2308 C CA . ARG A 1 268 ? -1.353 -17.352 6.696 1.00 91.62 268 ARG A CA 1
ATOM 2309 C C . ARG A 1 268 ? -2.414 -16.289 6.403 1.00 91.62 268 ARG A C 1
ATOM 2311 O O . ARG A 1 268 ? -3.006 -15.758 7.341 1.00 91.62 268 ARG A O 1
ATOM 2318 N N . ILE A 1 269 ? -2.705 -16.040 5.124 1.00 95.19 269 ILE A N 1
ATOM 2319 C CA . ILE A 1 269 ? -3.725 -15.086 4.675 1.00 95.19 269 ILE A CA 1
ATOM 2320 C C . ILE A 1 269 ? -5.108 -15.490 5.186 1.00 95.19 269 ILE A C 1
ATOM 2322 O O . ILE A 1 269 ? -5.767 -14.682 5.838 1.00 95.19 269 ILE A O 1
ATOM 2326 N N . ASN A 1 270 ? -5.535 -16.737 4.966 1.00 91.56 270 ASN A N 1
ATOM 2327 C CA . ASN A 1 270 ? -6.857 -17.178 5.427 1.00 91.56 270 ASN A CA 1
ATOM 2328 C C . ASN A 1 270 ? -6.969 -17.155 6.957 1.00 91.56 270 ASN A C 1
ATOM 2330 O O . ASN A 1 270 ? -8.011 -16.778 7.486 1.00 91.56 270 ASN A O 1
ATOM 2334 N N . ARG A 1 271 ? -5.894 -17.470 7.692 1.00 86.56 271 ARG A N 1
ATOM 2335 C CA . ARG A 1 271 ? -5.887 -17.373 9.160 1.00 86.56 271 ARG A CA 1
ATOM 2336 C C . ARG A 1 271 ? -6.165 -15.949 9.648 1.00 86.56 271 ARG A C 1
ATOM 2338 O O . ARG A 1 271 ? -6.945 -15.771 10.582 1.00 86.56 271 ARG A O 1
ATOM 2345 N N . ILE A 1 272 ? -5.543 -14.943 9.036 1.00 94.62 272 ILE A N 1
ATOM 2346 C CA . ILE A 1 272 ? -5.755 -13.538 9.419 1.00 94.62 272 ILE A CA 1
ATOM 2347 C C . ILE A 1 272 ? -7.133 -13.068 8.987 1.00 94.62 272 ILE A C 1
ATOM 2349 O O . ILE A 1 272 ? -7.807 -12.400 9.766 1.00 94.62 272 ILE A O 1
ATOM 2353 N N . LEU A 1 273 ? -7.572 -13.444 7.784 1.00 95.38 273 LEU A N 1
ATOM 2354 C CA . LEU A 1 273 ? -8.918 -13.129 7.316 1.00 95.38 273 LEU A CA 1
ATOM 2355 C C . LEU A 1 273 ? -9.969 -13.673 8.273 1.00 95.38 273 LEU A C 1
ATOM 2357 O O . LEU A 1 273 ? -10.837 -12.917 8.683 1.00 95.38 273 LEU A O 1
ATOM 2361 N N . ILE A 1 274 ? -9.857 -14.925 8.718 1.00 89.69 274 ILE A N 1
ATOM 2362 C CA . ILE A 1 274 ? -10.763 -15.478 9.733 1.00 89.69 274 ILE A CA 1
ATOM 2363 C C . ILE A 1 274 ? -10.756 -14.612 10.996 1.00 89.69 274 ILE A C 1
ATOM 2365 O O . ILE A 1 274 ? -11.822 -14.241 11.481 1.00 89.69 274 ILE A O 1
ATOM 2369 N N . ALA A 1 275 ? -9.577 -14.261 11.518 1.00 88.25 275 ALA A N 1
ATOM 2370 C CA . ALA A 1 275 ? -9.473 -13.463 12.737 1.00 88.25 275 ALA A CA 1
ATOM 2371 C C . ALA A 1 275 ? -10.132 -12.079 12.591 1.00 88.25 275 ALA A C 1
ATOM 2373 O O . ALA A 1 275 ? -10.889 -11.674 13.473 1.00 88.25 275 ALA A O 1
ATOM 2374 N N . LEU A 1 276 ? -9.879 -11.382 11.480 1.00 96.12 276 LEU A N 1
ATOM 2375 C CA . LEU A 1 276 ? -10.411 -10.044 11.215 1.00 96.12 276 LEU A CA 1
ATOM 2376 C C . LEU A 1 276 ? -11.900 -10.060 10.864 1.00 96.12 276 LEU A C 1
ATOM 2378 O O . LEU A 1 276 ? -12.640 -9.230 11.374 1.00 96.12 276 LEU A O 1
ATOM 2382 N N . LEU A 1 277 ? -12.360 -11.009 10.050 1.00 94.25 277 LEU A N 1
ATOM 2383 C CA . LEU A 1 277 ? -13.766 -11.128 9.653 1.00 94.25 277 LEU A CA 1
ATOM 2384 C C . LEU A 1 277 ? -14.653 -11.518 10.840 1.00 94.25 277 LEU A C 1
ATOM 2386 O O . LEU A 1 277 ? -15.711 -10.930 11.056 1.00 94.25 277 LEU A O 1
ATOM 2390 N N . VAL A 1 278 ? -14.207 -12.476 11.659 1.00 89.75 278 VAL A N 1
ATOM 2391 C CA . VAL A 1 278 ? -14.918 -12.838 12.894 1.00 89.75 278 VAL A CA 1
ATOM 2392 C C . VAL A 1 278 ? -14.949 -11.656 13.855 1.00 89.75 278 VAL A C 1
ATOM 2394 O O . VAL A 1 278 ? -15.989 -11.404 14.459 1.00 89.75 278 VAL A O 1
ATOM 2397 N N . PHE A 1 279 ? -13.843 -10.919 13.990 1.00 92.62 279 PHE A N 1
ATOM 2398 C CA . PHE A 1 279 ? -13.823 -9.705 14.799 1.00 92.62 279 PHE A CA 1
ATOM 2399 C C . PHE A 1 279 ? -14.804 -8.655 14.263 1.00 92.62 279 PHE A C 1
ATOM 2401 O O . PHE A 1 279 ? -15.655 -8.214 15.026 1.00 92.62 279 PHE A O 1
ATOM 2408 N N . TYR A 1 280 ? -14.771 -8.353 12.961 1.00 95.50 280 TYR A N 1
ATOM 2409 C CA . TYR A 1 280 ? -15.668 -7.410 12.282 1.00 95.50 280 TYR A CA 1
ATOM 2410 C C . TYR A 1 280 ? -17.152 -7.703 12.525 1.00 95.50 280 TYR A C 1
ATOM 2412 O O . TYR A 1 280 ? -17.948 -6.794 12.758 1.00 95.50 280 TYR A O 1
ATOM 2420 N N . ARG A 1 281 ? -17.530 -8.984 12.511 1.00 91.38 281 ARG A N 1
ATOM 2421 C CA . ARG A 1 281 ? -18.903 -9.404 12.804 1.00 91.38 281 ARG A CA 1
ATOM 2422 C C . ARG A 1 281 ? -19.273 -9.234 14.275 1.00 91.38 281 ARG A C 1
ATOM 2424 O O . ARG A 1 281 ? -20.403 -8.886 14.576 1.00 91.38 281 ARG A O 1
ATOM 2431 N N . LYS A 1 282 ? -18.342 -9.474 15.198 1.00 91.31 282 LYS A N 1
ATOM 2432 C CA . LYS A 1 282 ? -18.605 -9.326 16.638 1.00 91.31 282 LYS A CA 1
ATOM 2433 C C . LYS A 1 282 ? -18.770 -7.876 17.088 1.00 91.31 282 LYS A C 1
ATOM 2435 O O . LYS A 1 282 ? -19.367 -7.661 18.130 1.00 91.31 282 LYS A O 1
ATOM 2440 N N . ILE A 1 283 ? -18.237 -6.920 16.331 1.00 94.12 283 ILE A N 1
ATOM 2441 C CA . ILE A 1 283 ? -18.330 -5.480 16.618 1.00 94.12 283 ILE A CA 1
ATOM 2442 C C . ILE A 1 283 ? -19.463 -4.788 15.843 1.00 94.12 283 ILE A C 1
ATOM 2444 O O . ILE A 1 283 ? -19.474 -3.568 15.752 1.00 94.12 283 ILE A O 1
ATOM 2448 N N . GLN A 1 284 ? -20.373 -5.545 15.219 1.00 89.62 284 GLN A N 1
ATOM 2449 C CA . GLN A 1 284 ? -21.384 -5.008 14.300 1.00 89.62 284 GLN A CA 1
ATOM 2450 C C . GLN A 1 284 ? -22.302 -3.954 14.927 1.00 89.62 284 GLN A C 1
ATOM 2452 O O . GLN A 1 284 ? -22.602 -2.965 14.265 1.00 89.62 284 GLN A O 1
ATOM 2457 N N . ASP A 1 285 ? -22.680 -4.144 16.188 1.00 89.06 285 ASP A N 1
ATOM 2458 C CA . ASP A 1 285 ? -23.609 -3.266 16.909 1.00 89.06 285 ASP A CA 1
ATOM 2459 C C . ASP A 1 285 ? -22.910 -2.467 18.020 1.00 89.06 285 ASP A C 1
ATOM 2461 O O . ASP A 1 285 ? -23.551 -1.898 18.902 1.00 89.06 285 ASP A O 1
ATOM 2465 N N . GLU A 1 286 ? -21.579 -2.430 17.984 1.00 93.38 286 GLU A N 1
ATOM 2466 C CA . GLU A 1 286 ? -20.760 -1.809 19.016 1.00 93.38 286 GLU A CA 1
ATOM 2467 C C . GLU A 1 286 ? -20.313 -0.414 18.589 1.00 93.38 286 GLU A C 1
ATOM 2469 O O . GLU A 1 286 ? -19.952 -0.168 17.439 1.00 93.38 286 GLU A O 1
ATOM 2474 N N . THR A 1 287 ? -20.283 0.515 19.540 1.00 94.94 287 THR A N 1
ATOM 2475 C CA . THR A 1 287 ? -19.649 1.822 19.357 1.00 94.94 287 THR A CA 1
ATOM 2476 C C . THR A 1 287 ? -18.747 2.099 20.544 1.00 94.94 287 THR A C 1
ATOM 2478 O O . THR A 1 287 ? -19.178 2.144 21.695 1.00 94.94 287 THR A O 1
ATOM 2481 N N . LEU A 1 288 ? -17.468 2.278 20.250 1.00 95.19 288 LEU A N 1
ATOM 2482 C CA . LEU A 1 288 ? -16.396 2.368 21.215 1.00 95.19 288 LEU A CA 1
ATOM 2483 C C . LEU A 1 288 ? -15.818 3.784 21.220 1.00 95.19 288 LEU A C 1
ATOM 2485 O O . LEU A 1 288 ? -15.174 4.230 20.267 1.00 95.19 288 LEU A O 1
ATOM 2489 N N . GLU A 1 289 ? -16.016 4.466 22.342 1.00 96.06 289 GLU A N 1
ATOM 2490 C CA . GLU A 1 289 ? -15.351 5.726 22.662 1.00 96.06 289 GLU A CA 1
ATOM 2491 C C . GLU A 1 289 ? -14.104 5.433 23.512 1.00 96.06 289 GLU A C 1
ATOM 2493 O O . GLU A 1 289 ? -14.198 4.915 24.628 1.00 96.06 289 GLU A O 1
ATOM 2498 N N . ILE A 1 290 ? -12.925 5.779 22.995 1.00 95.25 290 ILE A N 1
ATOM 2499 C CA . ILE A 1 290 ? -11.647 5.643 23.695 1.00 95.25 290 ILE A CA 1
ATOM 2500 C C . ILE A 1 290 ? -11.520 6.797 24.692 1.00 95.25 290 ILE A C 1
ATOM 2502 O O . ILE A 1 290 ? -11.217 7.930 24.320 1.00 95.25 290 ILE A O 1
ATOM 2506 N N . LYS A 1 291 ? -11.754 6.510 25.975 1.00 92.88 291 LYS A N 1
ATOM 2507 C CA . LYS A 1 291 ? -11.696 7.508 27.066 1.00 92.88 291 LYS A CA 1
ATOM 2508 C C . LYS A 1 291 ? -10.382 7.499 27.837 1.00 92.88 291 LYS A C 1
ATOM 2510 O O . LYS A 1 291 ? -10.057 8.456 28.537 1.00 92.88 291 LYS A O 1
ATOM 2515 N N . ASP A 1 292 ? -9.645 6.402 27.746 1.00 94.25 292 ASP A N 1
ATOM 2516 C CA . ASP A 1 292 ? -8.423 6.197 28.505 1.00 94.25 292 ASP A CA 1
ATOM 2517 C C . ASP A 1 292 ? -7.303 7.129 28.028 1.00 94.25 292 ASP A C 1
ATOM 2519 O O . ASP A 1 292 ? -6.854 7.044 26.884 1.00 94.25 292 ASP A O 1
ATOM 2523 N N . LYS A 1 293 ? -6.835 8.008 28.920 1.00 93.94 293 LYS A N 1
ATOM 2524 C CA . LYS A 1 293 ? -5.839 9.041 28.595 1.00 93.94 293 LYS A CA 1
ATOM 2525 C C . LYS A 1 293 ? -4.525 8.459 28.078 1.00 93.94 293 LYS A C 1
ATOM 2527 O O . LYS A 1 293 ? -3.969 8.997 27.125 1.00 93.94 293 LYS A O 1
ATOM 2532 N N . ASP A 1 294 ? -4.057 7.354 28.651 1.00 94.38 294 ASP A N 1
ATOM 2533 C CA . ASP A 1 294 ? -2.803 6.720 28.232 1.00 94.38 294 ASP A CA 1
ATOM 2534 C C . ASP A 1 294 ? -2.914 6.119 26.829 1.00 94.38 294 ASP A C 1
ATOM 2536 O O . ASP A 1 294 ? -1.989 6.218 26.019 1.00 94.38 294 ASP A O 1
ATOM 2540 N N . THR A 1 295 ? -4.060 5.512 26.517 1.00 94.88 295 THR A N 1
ATOM 2541 C CA . THR A 1 295 ? -4.355 4.980 25.182 1.00 94.88 295 THR A CA 1
ATOM 2542 C C . THR A 1 295 ? -4.460 6.113 24.165 1.00 94.88 295 THR A C 1
ATOM 2544 O O . THR A 1 295 ? -3.812 6.048 23.120 1.00 94.88 295 THR A O 1
ATOM 2547 N N . LEU A 1 296 ? -5.180 7.190 24.493 1.00 94.94 296 LEU A N 1
ATOM 2548 C CA . LEU A 1 296 ? -5.271 8.388 23.653 1.00 94.94 296 LEU A CA 1
ATOM 2549 C C . LEU A 1 296 ? -3.894 9.009 23.387 1.00 94.94 296 LEU A C 1
ATOM 2551 O O . LEU A 1 296 ? -3.564 9.275 22.235 1.00 94.94 296 LEU A O 1
ATOM 2555 N N . ALA A 1 297 ? -3.054 9.166 24.413 1.00 93.19 297 ALA A N 1
ATOM 2556 C CA . ALA A 1 297 ? -1.697 9.691 24.262 1.00 93.19 297 ALA A CA 1
ATOM 2557 C C . ALA A 1 297 ? -0.834 8.797 23.353 1.00 93.19 297 ALA A C 1
ATOM 2559 O O . ALA A 1 297 ? -0.120 9.290 22.476 1.00 93.19 297 ALA A O 1
ATOM 2560 N N . LYS A 1 298 ? -0.929 7.466 23.497 1.00 95.25 298 LYS A N 1
ATOM 2561 C CA . LYS A 1 298 ? -0.240 6.515 22.606 1.00 95.25 298 LYS A CA 1
ATOM 2562 C C . LYS A 1 298 ? -0.708 6.649 21.161 1.00 95.25 298 LYS A C 1
ATOM 2564 O O . LYS A 1 298 ? 0.139 6.661 20.266 1.00 95.25 298 LYS A O 1
ATOM 2569 N N . ILE A 1 299 ? -2.015 6.754 20.928 1.00 95.50 299 ILE A N 1
ATOM 2570 C CA . ILE A 1 299 ? -2.591 6.941 19.590 1.00 95.50 299 ILE A CA 1
ATOM 2571 C C . ILE A 1 299 ? -2.104 8.263 18.995 1.00 95.50 299 ILE A C 1
ATOM 2573 O O . ILE A 1 299 ? -1.524 8.257 17.910 1.00 95.50 299 ILE A O 1
ATOM 2577 N N . ASN A 1 300 ? -2.252 9.371 19.723 1.00 93.62 300 ASN A N 1
ATOM 2578 C CA . ASN A 1 300 ? -1.866 10.706 19.271 1.00 93.62 300 ASN A CA 1
ATOM 2579 C C . ASN A 1 300 ? -0.391 10.779 18.881 1.00 93.62 300 ASN A C 1
ATOM 2581 O O . ASN A 1 300 ? -0.065 11.243 17.785 1.00 93.62 300 ASN A O 1
ATOM 2585 N N . LYS A 1 301 ? 0.488 10.238 19.728 1.00 93.56 301 LYS A N 1
ATOM 2586 C CA . LYS A 1 301 ? 1.923 10.146 19.452 1.00 93.56 301 LYS A CA 1
ATOM 2587 C C . LYS A 1 301 ? 2.225 9.260 18.244 1.00 93.56 301 LYS A C 1
ATOM 2589 O O . LYS A 1 301 ? 3.019 9.637 17.392 1.00 93.56 301 LYS A O 1
ATOM 2594 N N . THR A 1 302 ? 1.604 8.084 18.154 1.00 93.12 302 THR A N 1
ATOM 2595 C CA . THR A 1 302 ? 1.876 7.114 17.075 1.00 93.12 302 THR A CA 1
ATOM 2596 C C . THR A 1 302 ? 1.388 7.610 15.715 1.00 93.12 302 THR A C 1
ATOM 2598 O O . THR A 1 302 ? 2.013 7.342 14.690 1.00 93.12 302 THR A O 1
ATOM 2601 N N . LEU A 1 303 ? 0.281 8.350 15.701 1.00 92.00 303 LEU A N 1
ATOM 2602 C CA . LEU A 1 303 ? -0.352 8.874 14.493 1.00 92.00 303 LEU A CA 1
ATOM 2603 C C . LEU A 1 303 ? 0.042 10.325 14.168 1.00 92.00 303 LEU A C 1
ATOM 2605 O O . LEU A 1 303 ? -0.439 10.860 13.165 1.00 92.00 303 LEU A O 1
ATOM 2609 N N . ASN A 1 304 ? 0.921 10.932 14.977 1.00 87.62 304 ASN A N 1
ATOM 2610 C CA . ASN A 1 304 ? 1.359 12.330 14.899 1.00 87.62 304 ASN A CA 1
ATOM 2611 C C . ASN A 1 304 ? 0.195 13.341 14.863 1.00 87.62 304 ASN A C 1
ATOM 2613 O O . ASN A 1 304 ? 0.230 14.300 14.095 1.00 87.62 304 ASN A O 1
ATOM 2617 N N . LEU A 1 305 ? -0.832 13.127 15.691 1.00 84.00 305 LEU A N 1
ATOM 2618 C CA . LEU A 1 305 ? -2.033 13.973 15.728 1.00 84.00 305 LEU A CA 1
ATOM 2619 C C . LEU A 1 305 ? -1.807 15.337 16.400 1.00 84.00 305 LEU A C 1
ATOM 2621 O O . LEU A 1 305 ? -2.452 16.316 16.037 1.00 84.00 305 LEU A O 1
ATOM 2625 N N . GLU A 1 306 ? -0.862 15.430 17.335 1.00 71.75 306 GLU A N 1
ATOM 2626 C CA . GLU A 1 306 ? -0.574 16.674 18.072 1.00 71.75 306 GLU A CA 1
ATOM 2627 C C . GLU A 1 306 ? 0.022 17.760 17.159 1.00 71.75 306 GLU A C 1
ATOM 2629 O O . GLU A 1 306 ? -0.370 18.918 17.232 1.00 71.75 306 GLU A O 1
ATOM 2634 N N . LYS A 1 307 ? 0.877 17.373 16.201 1.00 58.72 307 LYS A N 1
ATOM 2635 C CA . LYS A 1 307 ? 1.477 18.307 15.229 1.00 58.72 307 LYS A CA 1
ATOM 2636 C C . LYS A 1 307 ? 0.482 18.836 14.196 1.00 58.72 307 LYS A C 1
ATOM 2638 O O . LYS A 1 307 ? 0.704 19.897 13.620 1.00 58.72 307 LYS A O 1
ATOM 2643 N N . SER A 1 308 ? -0.587 18.090 13.907 1.00 53.50 308 SER A N 1
ATOM 2644 C CA . SER A 1 308 ? -1.617 18.533 12.958 1.00 53.50 308 SER A CA 1
ATOM 2645 C C . SER A 1 308 ? -2.499 19.646 13.518 1.00 53.50 308 SER A C 1
ATOM 2647 O O . SER A 1 308 ? -2.926 20.489 12.738 1.00 53.50 308 SER A O 1
ATOM 2649 N N . ILE A 1 309 ? -2.720 19.681 14.837 1.00 53.38 309 ILE A N 1
ATOM 2650 C CA . ILE A 1 309 ? -3.535 20.717 15.488 1.00 53.38 309 ILE A CA 1
ATOM 2651 C C . ILE A 1 309 ? -2.787 22.057 15.473 1.00 53.38 309 ILE A C 1
ATOM 2653 O O . ILE A 1 309 ? -3.344 23.047 15.013 1.00 53.38 309 ILE A O 1
ATOM 2657 N N . GLU A 1 310 ? -1.497 22.072 15.832 1.00 49.12 310 GLU A N 1
ATOM 2658 C CA . GLU A 1 310 ? -0.662 23.288 15.777 1.00 49.12 310 GLU A CA 1
ATOM 2659 C C . GLU A 1 310 ? -0.574 23.872 14.351 1.00 49.12 310 GLU A C 1
ATOM 2661 O O . GLU A 1 310 ? -0.692 25.078 14.154 1.00 49.12 310 GLU A O 1
ATOM 2666 N N . LEU A 1 311 ? -0.449 23.020 13.324 1.00 50.00 311 LEU A N 1
ATOM 2667 C CA . LEU A 1 311 ? -0.388 23.458 11.921 1.00 50.00 311 LEU A CA 1
ATOM 2668 C C . LEU A 1 311 ? -1.729 23.974 11.369 1.00 50.00 311 LEU A C 1
ATOM 2670 O O . LEU A 1 311 ? -1.732 24.770 10.424 1.00 50.00 311 LEU A O 1
ATOM 2674 N N . GLU A 1 312 ? -2.862 23.503 11.892 1.00 51.62 312 GLU A N 1
ATOM 2675 C CA . GLU A 1 312 ? -4.186 24.021 11.529 1.00 51.62 312 GLU A CA 1
ATOM 2676 C C . GLU A 1 312 ? -4.512 25.316 12.281 1.00 51.62 312 GLU A C 1
ATOM 2678 O O . GLU A 1 312 ? -5.022 26.251 11.659 1.00 51.62 312 GLU A O 1
ATOM 2683 N N . GLU A 1 313 ? -4.128 25.432 13.555 1.00 52.06 313 GLU A N 1
ATOM 2684 C CA . GLU A 1 313 ? -4.229 26.674 14.333 1.00 52.06 313 GLU A CA 1
ATOM 2685 C C . GLU A 1 313 ? -3.348 27.784 13.745 1.00 52.06 313 GLU A C 1
ATOM 2687 O O . GLU A 1 313 ? -3.817 28.910 13.576 1.00 52.06 313 GLU A O 1
ATOM 2692 N N . ASP A 1 314 ? -2.129 27.473 13.300 1.00 48.94 314 ASP A N 1
ATOM 2693 C CA . ASP A 1 314 ? -1.261 28.431 12.604 1.00 48.94 314 ASP A CA 1
ATOM 2694 C C . ASP A 1 314 ? -1.832 28.869 11.243 1.00 48.94 314 ASP A C 1
ATOM 2696 O O . ASP A 1 314 ? -1.668 30.022 10.825 1.00 48.94 314 ASP A O 1
ATOM 2700 N N . LYS A 1 315 ? -2.555 27.992 10.534 1.00 52.59 315 LYS A N 1
ATOM 2701 C CA . LYS A 1 315 ? -3.261 28.347 9.285 1.00 52.59 315 LYS A CA 1
ATOM 2702 C C . LYS A 1 315 ? -4.506 29.198 9.533 1.00 52.59 315 LYS A C 1
ATOM 2704 O O . LYS A 1 315 ? -4.774 30.117 8.760 1.00 52.59 315 LYS A O 1
ATOM 2709 N N . LEU A 1 316 ? -5.252 28.926 10.599 1.00 49.84 316 LEU A N 1
ATOM 2710 C CA . LEU A 1 316 ? -6.394 29.742 11.018 1.00 49.84 316 LEU A CA 1
ATOM 2711 C C . LEU A 1 316 ? -5.940 31.126 11.503 1.00 49.84 316 LEU A C 1
ATOM 2713 O O . LEU A 1 316 ? -6.495 32.125 11.050 1.00 49.84 316 LEU A O 1
ATOM 2717 N N . ASN A 1 317 ? -4.871 31.195 12.301 1.00 48.81 317 ASN A N 1
ATOM 2718 C CA . ASN A 1 317 ? -4.292 32.441 12.817 1.00 48.81 317 ASN A CA 1
ATOM 2719 C C . ASN A 1 317 ? -3.574 33.273 11.739 1.00 48.81 317 ASN A C 1
ATOM 2721 O O . ASN A 1 317 ? -3.562 34.505 11.791 1.00 48.81 317 ASN A O 1
ATOM 2725 N N . SER A 1 318 ? -2.999 32.630 10.718 1.00 49.34 318 SER A N 1
ATOM 2726 C CA . SER A 1 318 ? -2.439 33.340 9.556 1.00 49.34 318 SER A CA 1
ATOM 2727 C C . SER A 1 318 ? -3.506 33.815 8.563 1.00 49.34 318 SER A C 1
ATOM 2729 O O . SER A 1 318 ? -3.253 34.780 7.839 1.00 49.34 318 SER A O 1
ATOM 2731 N N . ASN A 1 319 ? -4.705 33.219 8.562 1.00 47.47 319 ASN A N 1
ATOM 2732 C CA . ASN A 1 319 ? -5.849 33.701 7.783 1.00 47.47 319 ASN A CA 1
ATOM 2733 C C . ASN A 1 319 ? -6.617 34.836 8.480 1.00 47.47 319 ASN A C 1
ATOM 2735 O O . ASN A 1 319 ? -7.060 35.756 7.795 1.00 47.47 319 ASN A O 1
ATOM 2739 N N . THR A 1 320 ? -6.718 34.857 9.813 1.00 45.31 320 THR A N 1
ATOM 2740 C CA . THR A 1 320 ? -7.266 36.018 10.548 1.00 45.31 320 THR A CA 1
ATOM 2741 C C . THR A 1 320 ? -6.353 37.243 10.475 1.00 45.31 320 THR A C 1
ATOM 2743 O O . THR A 1 320 ? -6.852 38.365 10.419 1.00 45.31 320 THR A O 1
ATOM 2746 N N . ASN A 1 321 ? -5.035 37.055 10.348 1.00 45.38 321 ASN A N 1
ATOM 2747 C CA . ASN A 1 321 ? -4.072 38.148 10.146 1.00 45.38 321 ASN A CA 1
ATOM 2748 C C . ASN A 1 321 ? -3.854 38.546 8.669 1.00 45.38 321 ASN A C 1
ATOM 2750 O O . ASN A 1 321 ? -3.052 39.436 8.382 1.00 45.38 321 ASN A O 1
ATOM 2754 N N . ARG A 1 322 ? -4.573 37.926 7.720 1.00 39.41 322 ARG A N 1
ATOM 2755 C CA . ARG A 1 322 ? -4.557 38.266 6.282 1.00 39.41 322 ARG A CA 1
ATOM 2756 C C . ARG A 1 322 ? -5.868 38.879 5.783 1.00 39.41 322 ARG A C 1
ATOM 2758 O O . ARG A 1 322 ? -6.190 38.777 4.603 1.00 39.41 322 ARG A O 1
ATOM 2765 N N . VAL A 1 323 ? -6.582 39.608 6.639 1.00 39.12 323 VAL A N 1
ATOM 2766 C CA . VAL A 1 323 ? -7.498 40.653 6.157 1.00 39.12 323 VAL A CA 1
ATOM 2767 C C . VAL A 1 323 ? -6.684 41.930 5.941 1.00 39.12 323 VAL A C 1
ATOM 2769 O O . VAL A 1 323 ? -6.680 42.845 6.762 1.00 39.12 323 VAL A O 1
ATOM 2772 N N . THR A 1 324 ? -5.937 41.989 4.838 1.00 36.81 324 THR A N 1
ATOM 2773 C CA . THR A 1 324 ? -5.400 43.258 4.329 1.00 36.81 324 THR A CA 1
ATOM 2774 C C . THR A 1 324 ? -6.555 44.132 3.803 1.00 36.81 324 THR A C 1
ATOM 2776 O O . THR A 1 324 ? -7.549 43.613 3.288 1.00 36.81 324 THR A O 1
ATOM 2779 N N . PRO A 1 325 ? -6.462 45.468 3.932 1.00 39.94 325 PRO A N 1
ATOM 2780 C CA . PRO A 1 325 ? -7.582 46.396 3.822 1.00 39.94 325 PRO A CA 1
ATOM 2781 C C . PRO A 1 325 ? -7.914 46.710 2.358 1.00 39.94 325 PRO A C 1
ATOM 2783 O O . PRO A 1 325 ? -7.667 47.810 1.877 1.00 39.94 325 PRO A O 1
ATOM 2786 N N . PHE A 1 326 ? -8.527 45.771 1.642 1.00 37.19 326 PHE A N 1
ATOM 2787 C CA . PHE A 1 326 ? -9.050 46.049 0.296 1.00 37.19 326 PHE A CA 1
ATOM 2788 C C . PHE A 1 326 ? -10.300 46.947 0.301 1.0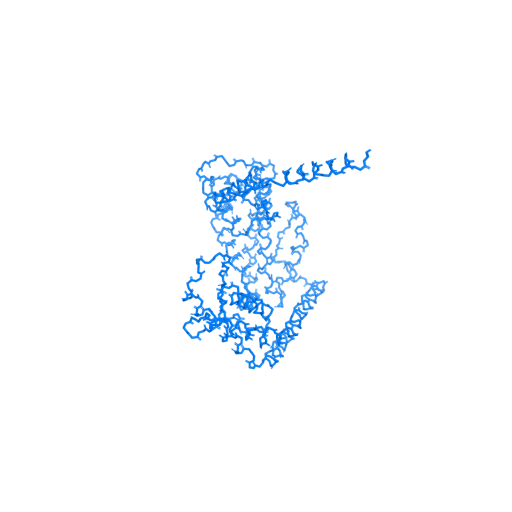0 37.19 326 PHE A C 1
ATOM 2790 O O . PHE A 1 326 ? -10.695 47.452 -0.739 1.00 37.19 326 PHE A O 1
ATOM 2797 N 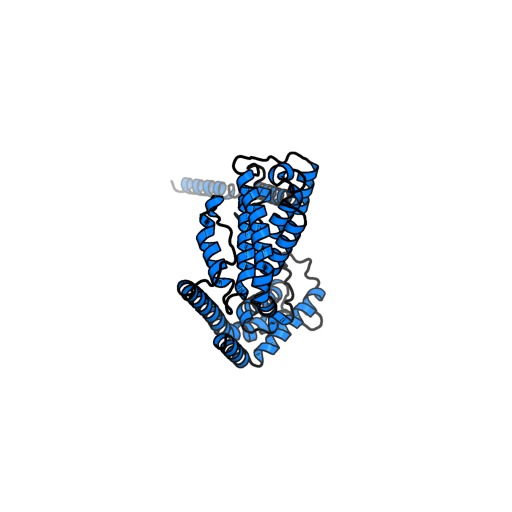N . ARG A 1 327 ? -10.893 47.226 1.471 1.00 42.94 327 ARG A N 1
ATOM 2798 C CA . ARG A 1 327 ? -12.126 48.026 1.581 1.00 42.94 327 ARG A CA 1
ATOM 2799 C C . ARG A 1 327 ? -11.916 49.541 1.720 1.00 42.94 327 ARG A C 1
ATOM 2801 O O . ARG A 1 327 ? -12.888 50.275 1.634 1.00 42.94 327 ARG A O 1
ATOM 2808 N N . LYS A 1 328 ? -10.679 50.028 1.907 1.00 44.03 328 LYS A N 1
ATOM 2809 C CA . LYS A 1 328 ? -10.401 51.481 1.998 1.00 44.03 328 LYS A CA 1
ATOM 2810 C C . LYS A 1 328 ? -10.054 52.144 0.660 1.00 44.03 328 LYS A C 1
ATOM 2812 O O . LYS A 1 328 ? -10.317 53.328 0.509 1.00 44.03 328 LYS A O 1
ATOM 2817 N N . GLN A 1 329 ? -9.534 51.401 -0.322 1.00 42.62 329 GLN A N 1
ATOM 2818 C CA . GLN A 1 329 ? -9.211 51.976 -1.639 1.00 42.62 329 GLN A CA 1
ATOM 2819 C C . GLN A 1 329 ? -10.448 52.177 -2.529 1.00 42.62 329 GLN A C 1
ATOM 2821 O O . GLN A 1 329 ? -10.476 53.108 -3.333 1.00 42.62 329 GLN A O 1
ATOM 2826 N N . ASP A 1 330 ? -11.498 51.373 -2.343 1.00 46.09 330 ASP A N 1
ATOM 2827 C CA . ASP A 1 330 ? -12.751 51.549 -3.086 1.00 46.09 330 ASP A CA 1
ATOM 2828 C C . ASP A 1 330 ? -13.610 52.695 -2.521 1.00 46.09 330 ASP A C 1
ATOM 2830 O O . ASP A 1 330 ? -14.286 53.390 -3.277 1.00 46.09 330 ASP A O 1
ATOM 2834 N N . GLU A 1 331 ? -13.531 52.985 -1.216 1.00 49.22 331 GLU A N 1
ATOM 2835 C CA . GLU A 1 331 ? -14.245 54.122 -0.612 1.00 49.22 331 GLU A CA 1
ATOM 2836 C C . GLU A 1 331 ? -13.632 55.486 -0.984 1.00 49.22 331 GLU A C 1
ATOM 2838 O O . GLU A 1 331 ? -14.369 56.467 -1.128 1.00 49.22 331 GLU A O 1
ATOM 2843 N N . GLU A 1 332 ? -12.315 55.562 -1.208 1.00 50.78 332 GLU A N 1
ATOM 2844 C CA . GLU A 1 332 ? -11.657 56.781 -1.707 1.00 50.78 332 GLU A CA 1
ATOM 2845 C C . GLU A 1 332 ? -11.945 57.021 -3.197 1.00 50.78 332 GLU A C 1
ATOM 2847 O O . GLU A 1 332 ? -12.301 58.141 -3.571 1.00 50.78 332 GLU A O 1
ATOM 2852 N N . LYS A 1 333 ? -11.954 55.970 -4.031 1.00 50.00 333 LYS A N 1
ATOM 2853 C CA . LYS A 1 333 ? -12.350 56.086 -5.449 1.00 50.00 333 LYS A CA 1
ATOM 2854 C C . LYS A 1 333 ? -13.821 56.468 -5.631 1.00 50.00 333 LYS A C 1
ATOM 2856 O O . LYS A 1 333 ? -14.157 57.235 -6.536 1.00 50.00 333 LYS A O 1
ATOM 2861 N N . ILE A 1 334 ? -14.711 56.000 -4.752 1.00 53.31 334 ILE A N 1
ATOM 2862 C CA . ILE A 1 334 ? -16.129 56.394 -4.783 1.00 53.31 334 ILE A CA 1
ATOM 2863 C C . ILE A 1 334 ? -16.307 57.863 -4.351 1.00 53.31 334 ILE A C 1
ATOM 2865 O O . ILE A 1 334 ? -17.143 58.560 -4.931 1.00 53.31 334 ILE A O 1
ATOM 2869 N N . LYS A 1 335 ? -15.501 58.381 -3.411 1.00 54.19 335 LYS A N 1
ATOM 2870 C CA . LYS A 1 335 ? -15.533 59.805 -3.018 1.00 54.19 335 LYS A CA 1
ATOM 2871 C C . LYS A 1 335 ? -14.962 60.744 -4.085 1.00 54.19 335 LYS A C 1
ATOM 2873 O O . LYS A 1 335 ? -15.530 61.817 -4.284 1.00 54.19 335 LYS A O 1
ATOM 2878 N N . GLU A 1 336 ? -13.916 60.347 -4.807 1.00 51.66 336 GLU A N 1
ATOM 2879 C CA . GLU A 1 336 ? -13.391 61.140 -5.931 1.00 51.66 336 GLU A CA 1
ATOM 2880 C C . GLU A 1 336 ? -14.360 61.174 -7.122 1.00 51.66 336 GLU A C 1
ATOM 2882 O O . GLU A 1 336 ? -14.578 62.237 -7.700 1.00 51.66 336 GLU A O 1
ATOM 2887 N N . SER A 1 337 ? -15.043 60.063 -7.427 1.00 51.25 337 SER A N 1
ATOM 2888 C CA . SER A 1 337 ? -16.029 60.027 -8.524 1.00 51.25 337 SER A CA 1
ATOM 2889 C C . SER A 1 337 ? -17.274 60.896 -8.276 1.00 51.25 337 SER A C 1
ATOM 2891 O O . SER A 1 337 ? -17.857 61.418 -9.226 1.00 51.25 337 SER A O 1
ATOM 2893 N N . LYS A 1 338 ? -17.670 61.103 -7.009 1.00 52.78 338 LYS A N 1
ATOM 2894 C CA . LYS A 1 338 ? -18.787 61.997 -6.651 1.00 52.78 338 LYS A CA 1
ATOM 2895 C C . LYS A 1 338 ? -18.410 63.477 -6.722 1.00 52.78 338 LYS A C 1
ATOM 2897 O O . LYS A 1 338 ? -19.223 64.267 -7.183 1.00 52.78 338 LYS A O 1
ATOM 2902 N N . LYS A 1 339 ? -17.171 63.843 -6.371 1.00 52.66 339 LYS A N 1
ATOM 2903 C CA . LYS A 1 339 ? -16.682 65.230 -6.484 1.00 52.66 339 LYS A CA 1
ATOM 2904 C C . LYS A 1 339 ? -16.559 65.719 -7.929 1.00 52.66 339 LYS A C 1
ATOM 2906 O O . LYS A 1 339 ? -16.724 66.905 -8.175 1.00 52.66 339 LYS A O 1
ATOM 2911 N N . VAL A 1 340 ? -16.283 64.825 -8.881 1.00 52.97 340 VAL A N 1
ATOM 2912 C CA . VAL A 1 340 ? -16.198 65.189 -10.308 1.00 52.97 340 VAL A CA 1
ATOM 2913 C C . VAL A 1 340 ? -17.587 65.383 -10.931 1.00 52.97 340 VA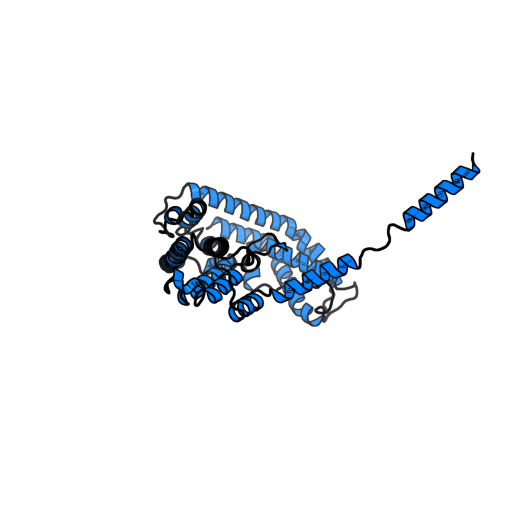L A C 1
ATOM 2915 O O . VAL A 1 340 ? -17.725 66.179 -11.851 1.00 52.97 340 VAL A O 1
ATOM 2918 N N . LYS A 1 341 ? -18.632 64.723 -10.412 1.00 51.41 341 LYS A N 1
ATOM 2919 C CA . LYS A 1 341 ? -20.009 64.898 -10.904 1.00 51.41 341 LYS A CA 1
ATOM 2920 C C . LYS A 1 341 ? -20.660 66.219 -10.474 1.00 51.41 341 LYS A C 1
ATOM 2922 O O . LYS A 1 341 ? -21.450 66.748 -11.231 1.00 51.41 341 LYS A O 1
ATOM 2927 N N . GLU A 1 342 ? -20.282 66.781 -9.326 1.00 54.06 342 GLU A N 1
ATOM 2928 C CA . GLU A 1 342 ? -20.778 68.091 -8.853 1.00 54.06 342 GLU A CA 1
ATOM 2929 C C . GLU A 1 342 ? -20.073 69.300 -9.504 1.00 54.06 342 GLU A C 1
ATOM 2931 O O . GLU A 1 342 ? -20.388 70.440 -9.190 1.00 54.06 342 GLU A O 1
ATOM 2936 N N . LEU A 1 343 ? -19.094 69.069 -10.388 1.00 51.34 343 LEU A N 1
ATOM 2937 C CA . LEU A 1 343 ? -18.388 70.121 -11.135 1.00 51.34 343 LEU A CA 1
ATOM 2938 C C . LEU A 1 343 ? -18.863 70.254 -12.592 1.00 51.34 343 LEU A C 1
ATOM 2940 O O . LEU A 1 343 ? -18.379 71.136 -13.301 1.00 51.34 343 LEU A O 1
ATOM 2944 N N . PHE A 1 344 ? -19.773 69.385 -13.043 1.00 52.38 344 PHE A N 1
ATOM 2945 C CA . PHE A 1 344 ? -20.282 69.359 -14.421 1.00 52.38 344 PHE A CA 1
ATOM 2946 C C . PHE A 1 344 ? -21.817 69.261 -14.528 1.00 52.38 344 PHE A C 1
ATOM 2948 O O . PHE A 1 344 ? -22.319 69.125 -15.642 1.00 52.38 344 PHE A O 1
ATOM 2955 N N . ASP A 1 345 ? -22.527 69.392 -13.405 1.00 49.03 345 ASP A N 1
ATOM 2956 C CA . ASP A 1 345 ? -23.945 69.775 -13.306 1.00 49.03 345 ASP A CA 1
ATOM 2957 C C . ASP A 1 345 ? -24.012 71.114 -12.549 1.00 49.03 345 ASP A C 1
ATOM 2959 O O . ASP A 1 345 ? -24.926 71.923 -12.837 1.00 49.03 345 ASP A O 1
#

Sequence (345 aa):
MIIIDEFRNIIKNELGNLWEIIQREVNEYFNIIDFANISFRKNYHKLNKPDKDFFNDPLNLPEIYTLLYSIKENNFNLFNDNSNTKNYNHYKHGYFIRDNLLNPLEPIIKRVKDFRIDNFSKLLDIQKRVRINGKFITNNFKDYELKHYEPYINVINGIAYHKDFYIILPNLLRCLFENLLYDIFQRVLDKKHTEFFFFKSQSRARDFSQLIALMNILKDKDFKPYHKDSLNQNIISILKEIQMFGNLTVHQILRQVDKDFADQWKQRINRILIALLVFYRKIQDETLEIKDKDTLAKINKTLNLEKSIELEEDKLNSNTNRVTPFRKQDEEKIKESKKVKELFD

pLDDT: mean 82.11, std 16.68, range [36.81, 98.31]

Radius of gyration: 27.62 Å; chains: 1; bounding box: 57×94×57 Å

Organism: NCBI:txid412755